Protein AF-A0A1Y3BEN9-F1 (afdb_monomer_lite)

Structure (mmCIF, N/CA/C/O backbone):
data_AF-A0A1Y3BEN9-F1
#
_entry.id   AF-A0A1Y3BEN9-F1
#
loop_
_atom_site.group_PDB
_atom_site.id
_atom_site.type_symbol
_atom_site.label_atom_id
_atom_site.label_alt_id
_atom_site.label_comp_id
_atom_site.label_asym_id
_atom_site.label_entity_id
_atom_site.label_seq_id
_atom_site.pdbx_PDB_ins_code
_atom_site.Cartn_x
_atom_site.Cartn_y
_atom_site.Cartn_z
_atom_site.occupancy
_atom_site.B_iso_or_equiv
_atom_site.auth_seq_id
_atom_site.auth_comp_id
_atom_site.auth_asym_id
_atom_site.auth_atom_id
_atom_site.pdbx_PDB_model_num
ATOM 1 N N . MET A 1 1 ? 6.278 14.368 -30.015 1.00 45.97 1 MET A N 1
ATOM 2 C CA . MET A 1 1 ? 5.395 13.404 -29.328 1.00 45.97 1 MET A CA 1
ATOM 3 C C . MET A 1 1 ? 5.811 13.457 -27.874 1.00 45.97 1 MET A C 1
ATOM 5 O O . MET A 1 1 ? 6.720 12.739 -27.483 1.00 45.97 1 MET A O 1
ATOM 9 N N . ASP A 1 2 ? 5.233 14.397 -27.130 1.00 51.94 2 ASP A N 1
ATOM 10 C CA . ASP A 1 2 ? 5.499 14.578 -25.702 1.00 51.94 2 ASP A CA 1
ATOM 11 C C . ASP A 1 2 ? 4.680 13.541 -24.929 1.00 51.94 2 ASP A C 1
ATOM 13 O O . ASP A 1 2 ? 3.616 13.830 -24.387 1.00 51.94 2 ASP A O 1
ATOM 17 N N . CYS A 1 3 ? 5.132 12.287 -24.951 1.00 62.53 3 CYS A N 1
ATOM 18 C CA . CYS A 1 3 ? 4.647 11.287 -24.008 1.00 62.53 3 CYS A CA 1
ATOM 19 C C . CYS A 1 3 ? 5.315 11.573 -22.663 1.00 62.53 3 CYS A C 1
ATOM 21 O O . CYS A 1 3 ? 6.404 11.068 -22.394 1.00 62.53 3 CYS A O 1
ATOM 23 N N . SER A 1 4 ? 4.680 12.400 -21.828 1.00 60.03 4 SER A N 1
ATOM 24 C CA . SER A 1 4 ? 4.981 12.352 -20.397 1.00 60.03 4 SER A CA 1
ATOM 25 C C . SER A 1 4 ? 4.635 10.945 -19.908 1.00 60.03 4 SER A C 1
ATOM 27 O O . SER A 1 4 ? 3.578 10.436 -20.291 1.00 60.03 4 SER A O 1
ATOM 29 N N . PRO A 1 5 ? 5.497 10.295 -19.114 1.00 71.31 5 PRO A N 1
ATOM 30 C CA . PRO A 1 5 ? 5.134 9.033 -18.490 1.00 71.31 5 PRO A CA 1
ATOM 31 C C . PRO A 1 5 ? 3.866 9.213 -17.644 1.00 71.31 5 PRO A C 1
ATOM 33 O O . PRO A 1 5 ? 3.649 10.281 -17.060 1.00 71.31 5 PRO A O 1
ATOM 36 N N . ASP A 1 6 ? 3.030 8.175 -17.608 1.00 78.31 6 ASP A N 1
ATOM 37 C CA . ASP A 1 6 ? 1.908 8.095 -16.673 1.00 78.31 6 ASP A CA 1
ATOM 38 C C . ASP A 1 6 ? 2.434 8.084 -15.228 1.00 78.31 6 ASP A C 1
ATOM 40 O O . ASP A 1 6 ? 3.542 7.607 -14.971 1.00 78.31 6 ASP A O 1
ATOM 44 N N . SER A 1 7 ? 1.636 8.593 -14.285 1.00 84.88 7 SER A N 1
ATOM 45 C CA . SER A 1 7 ? 1.999 8.604 -12.860 1.00 84.88 7 SER A CA 1
ATOM 46 C C . SER A 1 7 ? 2.253 7.190 -12.334 1.00 84.88 7 SER A C 1
ATOM 48 O O . SER A 1 7 ? 1.542 6.237 -12.670 1.00 84.88 7 SER A O 1
ATOM 50 N N . ALA A 1 8 ? 3.242 7.063 -11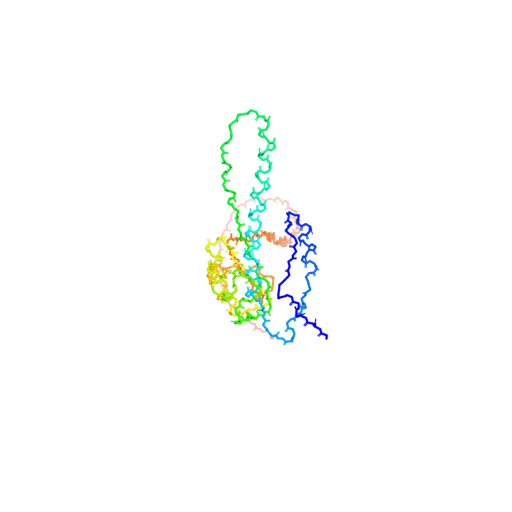.451 1.00 86.38 8 ALA A N 1
ATOM 51 C CA . ALA A 1 8 ? 3.629 5.814 -10.811 1.00 86.38 8 ALA A CA 1
ATOM 52 C C . ALA A 1 8 ? 2.538 5.230 -9.897 1.00 86.38 8 ALA A C 1
ATOM 54 O O . ALA A 1 8 ? 2.595 4.045 -9.552 1.00 86.38 8 ALA A O 1
ATOM 55 N N . SER A 1 9 ? 1.541 6.029 -9.494 1.00 88.56 9 SER A N 1
ATOM 56 C CA . SER A 1 9 ? 0.420 5.567 -8.674 1.00 88.56 9 SER A CA 1
ATOM 57 C C . SER A 1 9 ? -0.918 6.162 -9.118 1.00 88.56 9 SER A C 1
ATOM 59 O O . SER A 1 9 ? -1.012 7.307 -9.542 1.00 88.56 9 SER A O 1
ATOM 61 N N . PHE A 1 10 ? -1.989 5.379 -8.992 1.00 88.94 10 PHE A N 1
ATOM 62 C CA . PHE A 1 10 ? -3.358 5.820 -9.260 1.00 88.94 10 PHE A CA 1
ATOM 63 C C . PHE A 1 10 ? -4.257 5.482 -8.074 1.00 88.94 10 PHE A C 1
ATOM 65 O O . PHE A 1 10 ? -3.983 4.561 -7.302 1.00 88.94 10 PHE A O 1
ATOM 72 N N . CYS A 1 11 ? -5.341 6.236 -7.910 1.00 91.00 11 CYS A N 1
ATOM 73 C CA . CYS A 1 11 ? -6.239 6.108 -6.767 1.00 91.00 11 CYS A CA 1
ATOM 74 C C . CYS A 1 11 ? -7.699 6.078 -7.206 1.00 91.00 11 CYS A C 1
ATOM 76 O O . CYS A 1 11 ? -8.103 6.775 -8.135 1.00 91.00 11 CYS A O 1
ATOM 78 N N . TYR A 1 12 ? -8.505 5.306 -6.481 1.00 92.00 12 TYR A N 1
ATOM 79 C CA . TYR A 1 12 ? -9.960 5.381 -6.552 1.00 92.00 12 TYR A CA 1
ATOM 80 C C . TYR A 1 12 ? -10.493 6.304 -5.453 1.00 92.00 12 TYR A C 1
ATOM 82 O O . TYR A 1 12 ? -9.856 6.485 -4.414 1.00 92.00 12 TYR A O 1
ATOM 90 N N . ALA A 1 13 ? -11.683 6.866 -5.664 1.00 91.38 13 ALA A N 1
ATOM 91 C CA . ALA A 1 13 ? -12.324 7.716 -4.668 1.00 91.38 13 ALA A CA 1
ATOM 92 C C . ALA A 1 13 ? -12.622 6.934 -3.367 1.00 91.38 13 ALA A C 1
ATOM 94 O O . ALA A 1 13 ? -13.065 5.780 -3.450 1.00 91.38 13 ALA A O 1
ATOM 95 N N . PRO A 1 14 ? -12.449 7.548 -2.178 1.00 91.56 14 PRO A N 1
ATOM 96 C CA . PRO A 1 14 ? -12.798 6.921 -0.906 1.00 91.56 14 PRO A CA 1
ATOM 97 C C . PRO A 1 14 ? -14.258 6.453 -0.875 1.00 91.56 14 PRO A C 1
ATOM 99 O O . PRO A 1 14 ? -15.154 7.145 -1.355 1.00 91.56 14 PRO A O 1
ATOM 102 N N . THR A 1 15 ? -14.516 5.286 -0.282 1.00 92.50 15 THR A N 1
ATOM 103 C CA . THR A 1 15 ? -15.871 4.730 -0.168 1.00 92.50 15 THR A CA 1
ATOM 104 C C . THR A 1 15 ? -16.081 4.016 1.163 1.00 92.50 15 THR A C 1
ATOM 106 O O . THR A 1 15 ? -15.180 3.365 1.685 1.00 92.50 15 THR A O 1
ATOM 109 N N . SER A 1 16 ? -17.292 4.127 1.709 1.00 91.06 16 SER A N 1
ATOM 110 C CA . SER A 1 16 ? -17.779 3.326 2.840 1.00 91.06 16 SER A CA 1
ATOM 111 C C . SER A 1 16 ? -18.632 2.132 2.392 1.00 91.06 16 SER A C 1
ATOM 113 O O . SER A 1 16 ? -19.026 1.311 3.219 1.00 91.06 16 SER A O 1
ATOM 115 N N . ASN A 1 17 ? -18.926 2.020 1.091 1.00 95.50 17 ASN A N 1
ATOM 116 C CA . ASN A 1 17 ? -19.744 0.955 0.525 1.00 95.50 17 ASN A CA 1
ATOM 117 C C . ASN A 1 17 ? -18.865 -0.229 0.100 1.00 95.50 17 ASN A C 1
ATOM 119 O O . ASN A 1 17 ? -18.030 -0.111 -0.801 1.00 95.50 17 ASN A O 1
ATOM 123 N N . SER A 1 18 ? -19.095 -1.390 0.715 1.00 96.25 18 SER A N 1
ATOM 124 C CA . SER A 1 18 ? -18.358 -2.623 0.422 1.00 96.25 18 SER A CA 1
ATOM 125 C C . SER A 1 18 ? -18.512 -3.084 -1.028 1.00 96.25 18 SER A C 1
ATOM 127 O O . SER A 1 18 ? -17.540 -3.548 -1.612 1.00 96.25 18 SER A O 1
ATOM 129 N N . ASN A 1 19 ? -19.684 -2.912 -1.645 1.00 96.62 19 ASN A N 1
ATOM 130 C CA . ASN A 1 19 ? -19.905 -3.301 -3.040 1.00 96.62 19 ASN A CA 1
ATOM 131 C C . ASN A 1 19 ? -19.078 -2.438 -3.996 1.00 96.62 19 ASN A C 1
ATOM 133 O O . ASN A 1 19 ? -18.474 -2.961 -4.926 1.00 96.62 19 ASN A O 1
ATOM 137 N N . THR A 1 20 ? -19.005 -1.127 -3.752 1.00 96.94 20 THR A N 1
ATOM 138 C CA . THR A 1 20 ? -18.157 -0.222 -4.543 1.00 96.94 20 THR A CA 1
ATOM 139 C C . THR A 1 20 ? -16.684 -0.592 -4.400 1.00 96.94 20 THR A C 1
ATOM 141 O O . THR A 1 20 ? -15.963 -0.633 -5.390 1.00 96.94 20 THR A O 1
ATOM 144 N N . PHE A 1 21 ? -16.243 -0.918 -3.183 1.00 95.00 21 PHE A N 1
ATOM 145 C CA . PHE A 1 21 ? -14.879 -1.385 -2.949 1.00 95.00 21 PHE A CA 1
ATOM 146 C C . PHE A 1 21 ? -14.571 -2.691 -3.701 1.00 95.00 21 PHE A C 1
ATOM 148 O O . PHE A 1 21 ? -13.531 -2.789 -4.345 1.00 95.00 21 PHE A O 1
ATOM 155 N N . LEU A 1 22 ? -15.486 -3.668 -3.684 1.00 95.94 22 LEU A N 1
ATOM 156 C CA . LEU A 1 22 ? -15.336 -4.907 -4.456 1.00 95.94 22 LEU A CA 1
ATOM 157 C C . LEU A 1 22 ? -15.254 -4.630 -5.963 1.00 95.94 22 LEU A C 1
ATOM 159 O O . LEU A 1 22 ? -14.373 -5.159 -6.629 1.00 95.94 22 LEU A O 1
ATOM 163 N N . GLN A 1 23 ? -16.083 -3.720 -6.483 1.00 95.56 23 GLN A N 1
ATOM 164 C CA . GLN A 1 23 ? -15.998 -3.293 -7.883 1.00 95.56 23 GLN A CA 1
ATOM 165 C C . GLN A 1 23 ? -14.654 -2.636 -8.224 1.00 95.56 23 GLN A C 1
ATOM 167 O O . GLN A 1 23 ? -14.184 -2.781 -9.350 1.00 95.56 23 GLN A O 1
ATOM 172 N N . TYR A 1 24 ? -14.032 -1.901 -7.294 1.00 94.69 24 TYR A N 1
ATOM 173 C CA . TYR A 1 24 ? -12.679 -1.381 -7.502 1.00 94.69 24 TYR A CA 1
ATOM 174 C C . TYR A 1 24 ? -11.657 -2.514 -7.586 1.00 94.69 24 TYR A C 1
ATOM 176 O O . TYR A 1 24 ? -10.834 -2.496 -8.496 1.00 94.69 24 TYR A O 1
ATOM 184 N N . LEU A 1 25 ? -11.739 -3.514 -6.701 1.00 92.50 25 LEU A N 1
ATOM 185 C CA . LEU A 1 25 ? -10.850 -4.680 -6.734 1.00 92.50 25 LEU A CA 1
ATOM 186 C C . LEU A 1 25 ? -10.974 -5.471 -8.041 1.00 92.50 25 LEU A C 1
ATOM 188 O O . LEU A 1 25 ? -9.953 -5.822 -8.627 1.00 92.50 25 LEU A O 1
ATOM 192 N N . ASP A 1 26 ? -12.195 -5.689 -8.533 1.00 93.19 26 ASP A N 1
ATOM 193 C CA . ASP A 1 26 ? -12.448 -6.415 -9.786 1.00 93.19 26 ASP A CA 1
ATOM 194 C C . ASP A 1 26 ? -11.877 -5.696 -11.022 1.00 93.19 26 ASP A C 1
ATOM 196 O O . ASP A 1 26 ? -11.630 -6.318 -12.055 1.00 93.19 26 ASP A O 1
ATOM 200 N N . ARG A 1 27 ? -11.664 -4.377 -10.930 1.00 91.00 27 ARG A N 1
ATOM 201 C CA . ARG A 1 27 ? -11.105 -3.548 -12.009 1.00 91.00 27 ARG A CA 1
ATOM 202 C C . ARG A 1 27 ? -9.584 -3.442 -11.975 1.00 91.00 27 ARG A C 1
ATOM 204 O O . ARG A 1 27 ? -9.020 -2.889 -12.918 1.00 91.00 27 ARG A O 1
ATOM 211 N N . ILE A 1 28 ? -8.920 -3.937 -10.928 1.00 88.44 28 ILE A N 1
ATOM 212 C CA . ILE A 1 28 ? -7.459 -3.891 -10.842 1.00 88.44 28 ILE A CA 1
ATOM 213 C C . ILE A 1 28 ? -6.877 -4.751 -11.960 1.00 88.44 28 ILE A C 1
ATOM 215 O O . ILE A 1 28 ? -7.066 -5.965 -12.013 1.00 88.44 28 ILE A O 1
ATOM 219 N N . GLN A 1 29 ? -6.126 -4.109 -12.845 1.00 82.06 29 GLN A N 1
ATOM 220 C CA . GLN A 1 29 ? -5.369 -4.796 -13.875 1.00 82.06 29 GLN A CA 1
ATOM 221 C C . GLN A 1 29 ? -3.960 -5.064 -13.348 1.00 82.06 29 GLN A C 1
ATOM 223 O O . GLN A 1 29 ? -3.247 -4.144 -12.956 1.00 82.06 29 GLN A O 1
ATOM 228 N N . PHE A 1 30 ? -3.531 -6.325 -13.363 1.00 75.75 30 PHE A N 1
ATOM 229 C CA . PHE A 1 30 ? -2.154 -6.710 -13.033 1.00 75.75 30 PHE A CA 1
ATOM 230 C C . PHE A 1 30 ? -1.236 -6.536 -14.251 1.00 75.75 30 PHE A C 1
ATOM 232 O O . PHE A 1 30 ? -0.538 -7.463 -14.659 1.00 75.75 30 PHE A O 1
ATOM 239 N N . ILE A 1 31 ? -1.296 -5.354 -14.860 1.00 73.56 31 ILE A N 1
ATOM 240 C CA . ILE A 1 31 ? -0.465 -4.949 -15.993 1.00 73.56 31 ILE A CA 1
ATOM 241 C C . ILE A 1 31 ? 0.506 -3.864 -15.525 1.00 73.56 31 ILE A C 1
ATOM 243 O O . ILE A 1 31 ? 0.168 -3.063 -14.657 1.00 73.56 31 ILE A O 1
ATOM 247 N N . GLY A 1 32 ? 1.718 -3.842 -16.078 1.00 69.06 32 GLY A N 1
ATOM 248 C CA . GLY A 1 32 ? 2.726 -2.838 -15.739 1.00 69.06 32 GLY A CA 1
ATOM 249 C C . GLY A 1 32 ? 4.139 -3.406 -15.641 1.00 69.06 32 GLY A C 1
ATOM 250 O O . GLY A 1 32 ? 4.397 -4.547 -16.023 1.00 69.06 32 GLY A O 1
ATOM 251 N N . GLY A 1 33 ? 5.061 -2.576 -15.149 1.00 64.06 33 GLY A N 1
ATOM 252 C CA . GLY A 1 33 ? 6.457 -2.937 -14.890 1.00 64.06 33 GLY A CA 1
ATOM 253 C C . GLY A 1 33 ? 7.396 -2.842 -16.091 1.00 64.06 33 GLY A C 1
ATOM 254 O O . GLY A 1 33 ? 8.584 -3.022 -15.902 1.00 64.06 33 GLY A O 1
ATOM 255 N N . ALA A 1 34 ? 6.911 -2.570 -17.310 1.00 66.38 34 ALA A N 1
ATOM 256 C CA . ALA A 1 34 ? 7.740 -2.408 -18.519 1.00 66.38 34 ALA A CA 1
ATOM 257 C C . ALA A 1 34 ? 8.798 -3.524 -18.747 1.00 66.38 34 ALA A C 1
ATOM 259 O O . ALA A 1 34 ? 9.831 -3.290 -19.368 1.00 66.38 34 ALA A O 1
ATOM 260 N N . GLY A 1 35 ? 8.539 -4.746 -18.257 1.00 67.19 35 GLY A N 1
ATOM 261 C CA . GLY A 1 35 ? 9.477 -5.878 -18.308 1.00 67.19 35 GLY A CA 1
ATOM 262 C C . GLY A 1 35 ? 10.439 -5.993 -17.116 1.00 67.19 35 GLY A C 1
ATOM 263 O O . GLY A 1 35 ? 11.242 -6.923 -17.074 1.00 67.19 35 GLY A O 1
ATOM 264 N N . ASP A 1 36 ? 10.349 -5.097 -16.139 1.00 75.56 36 ASP A N 1
ATOM 265 C CA . ASP A 1 36 ? 11.127 -5.116 -14.907 1.00 75.56 36 ASP A CA 1
ATOM 266 C C . ASP A 1 36 ? 10.506 -6.044 -13.845 1.00 75.56 36 ASP A C 1
ATOM 268 O O . ASP A 1 36 ? 9.309 -6.336 -13.808 1.00 75.56 36 ASP A O 1
ATOM 272 N N . SER A 1 37 ? 11.366 -6.523 -12.956 1.00 83.50 37 SER A N 1
ATOM 273 C CA . SER A 1 37 ? 11.067 -7.412 -11.834 1.00 83.50 37 SER A CA 1
ATOM 274 C C . SER A 1 37 ? 10.767 -6.672 -10.523 1.00 83.50 37 SER A C 1
ATOM 276 O O . SER A 1 37 ? 10.525 -7.321 -9.497 1.00 83.50 37 SER A O 1
ATOM 278 N N . SER A 1 38 ? 10.756 -5.336 -10.560 1.00 88.69 38 SER A N 1
ATOM 279 C CA . SER A 1 38 ? 10.580 -4.466 -9.395 1.00 88.69 38 SER A CA 1
ATOM 280 C C . SER A 1 38 ? 9.332 -3.577 -9.479 1.00 88.69 38 SER A C 1
ATOM 282 O O . SER A 1 38 ? 8.627 -3.541 -10.486 1.00 88.69 38 SER A O 1
ATOM 284 N N . SER A 1 39 ? 8.969 -2.919 -8.377 1.00 89.81 39 SER A N 1
ATOM 285 C CA . SER A 1 39 ? 7.770 -2.069 -8.309 1.00 89.81 39 SER A CA 1
ATOM 286 C C . SER A 1 39 ? 7.975 -0.813 -7.476 1.00 89.81 39 SER A C 1
ATOM 288 O O . SER A 1 39 ? 8.700 -0.836 -6.478 1.00 89.81 39 SER A O 1
ATOM 290 N N . HIS A 1 40 ? 7.297 0.272 -7.868 1.00 91.62 40 HIS A N 1
ATOM 291 C CA . HIS A 1 40 ? 7.367 1.597 -7.237 1.00 91.62 40 HIS A CA 1
ATOM 292 C C . HIS A 1 40 ? 6.588 1.637 -5.914 1.00 91.62 40 HIS A C 1
ATOM 294 O O . HIS A 1 40 ? 5.624 2.376 -5.740 1.00 91.62 40 HIS A O 1
ATOM 300 N N . ILE A 1 41 ? 6.997 0.799 -4.960 1.00 94.69 41 ILE A N 1
ATOM 301 C CA . ILE A 1 41 ? 6.359 0.712 -3.643 1.00 94.69 41 ILE A CA 1
ATOM 302 C C . ILE A 1 41 ? 6.507 2.035 -2.881 1.00 94.69 41 ILE A C 1
ATOM 304 O O . ILE A 1 41 ? 5.569 2.411 -2.191 1.00 94.69 41 ILE A O 1
ATOM 308 N N . ALA A 1 42 ? 7.623 2.759 -3.030 1.00 96.00 42 ALA A N 1
ATOM 309 C CA . ALA A 1 42 ? 7.811 4.067 -2.399 1.00 96.00 42 ALA A CA 1
ATOM 310 C C . ALA A 1 42 ? 6.694 5.055 -2.788 1.00 96.00 42 ALA A C 1
ATOM 312 O O . ALA A 1 42 ? 6.028 5.599 -1.908 1.00 96.00 42 ALA A O 1
ATOM 313 N N . GLU A 1 43 ? 6.419 5.186 -4.090 1.00 95.62 43 GLU A N 1
ATOM 314 C CA . GLU A 1 43 ? 5.337 6.028 -4.624 1.00 95.62 43 GLU A CA 1
ATOM 315 C C . GLU A 1 43 ? 3.961 5.573 -4.116 1.00 95.62 43 GLU A C 1
ATOM 317 O O . GLU A 1 43 ? 3.160 6.362 -3.618 1.00 95.62 43 GLU A O 1
ATOM 322 N N . GLY A 1 44 ? 3.696 4.262 -4.143 1.00 95.19 44 GLY A N 1
ATOM 323 C CA . GLY A 1 44 ? 2.444 3.718 -3.612 1.00 95.19 44 GLY A CA 1
ATOM 324 C C . GLY A 1 44 ? 2.246 3.998 -2.115 1.00 95.19 44 GLY A C 1
ATOM 325 O O . GLY A 1 44 ? 1.140 4.335 -1.688 1.00 95.19 44 GLY A O 1
ATOM 326 N N . LEU A 1 45 ? 3.307 3.884 -1.309 1.00 96.88 45 LEU A N 1
ATOM 327 C CA . LEU A 1 45 ? 3.260 4.148 0.130 1.00 96.88 45 LEU A CA 1
ATOM 328 C C . LEU A 1 45 ? 3.049 5.634 0.425 1.00 96.88 45 LEU A C 1
ATOM 330 O O . LEU A 1 45 ? 2.201 5.952 1.256 1.00 96.88 45 LEU A O 1
ATOM 334 N N . CYS A 1 46 ? 3.762 6.544 -0.246 1.00 96.75 46 CYS A N 1
ATOM 335 C CA . CYS A 1 46 ? 3.584 7.973 0.006 1.00 96.75 46 CYS A CA 1
ATOM 336 C C . CYS A 1 46 ? 2.180 8.447 -0.382 1.00 96.75 46 CYS A C 1
ATOM 338 O O . CYS A 1 46 ? 1.552 9.185 0.378 1.00 96.75 46 CYS A O 1
ATOM 340 N N . THR A 1 47 ? 1.643 7.950 -1.499 1.00 96.50 47 THR A N 1
ATOM 341 C CA . THR A 1 47 ? 0.267 8.233 -1.916 1.00 96.50 47 THR A CA 1
ATOM 342 C C . THR A 1 47 ? -0.734 7.713 -0.884 1.00 96.50 47 THR A C 1
ATOM 344 O O . THR A 1 47 ? -1.641 8.440 -0.477 1.00 96.50 47 THR A O 1
ATOM 347 N N . ALA A 1 48 ? -0.543 6.492 -0.377 1.00 96.69 48 ALA A N 1
ATOM 348 C CA . ALA A 1 48 ? -1.403 5.937 0.665 1.00 96.69 48 ALA A CA 1
ATOM 349 C C . ALA A 1 48 ? -1.350 6.735 1.980 1.00 96.69 48 ALA A C 1
ATOM 351 O O . ALA A 1 48 ? -2.387 6.934 2.613 1.00 96.69 48 ALA A O 1
ATOM 352 N N . ILE A 1 49 ? -0.168 7.206 2.394 1.00 96.62 49 ILE A N 1
ATOM 353 C CA . ILE A 1 49 ? -0.008 8.039 3.595 1.00 96.62 49 ILE A CA 1
ATOM 354 C C . ILE A 1 49 ? -0.803 9.340 3.450 1.00 96.62 49 ILE A C 1
ATOM 356 O O . ILE A 1 49 ? -1.585 9.663 4.346 1.00 96.62 49 ILE A O 1
ATOM 360 N N . SER A 1 50 ? -0.672 10.034 2.316 1.00 95.31 50 SER A N 1
ATOM 361 C CA . SER A 1 50 ? -1.444 11.250 2.030 1.00 95.31 50 SER A CA 1
ATOM 362 C C . SER A 1 50 ? -2.953 10.990 2.064 1.00 95.31 50 SER A C 1
ATOM 364 O O . SER A 1 50 ? -3.702 11.751 2.674 1.00 95.31 50 SER A O 1
ATOM 366 N N . LEU A 1 51 ? -3.408 9.860 1.509 1.00 94.75 51 LEU A N 1
ATOM 367 C CA . LEU A 1 51 ? -4.827 9.492 1.529 1.00 94.75 51 LEU A CA 1
ATOM 368 C C . LEU A 1 51 ? -5.383 9.292 2.943 1.00 94.75 51 LEU A C 1
ATOM 370 O O . LEU A 1 51 ? -6.564 9.562 3.174 1.00 94.75 51 LEU A O 1
ATOM 374 N N . PHE A 1 52 ? -4.580 8.829 3.906 1.00 94.38 52 PHE A N 1
ATOM 375 C CA . PHE A 1 52 ? -5.035 8.749 5.296 1.00 94.38 52 PHE A CA 1
ATOM 376 C C . PHE A 1 52 ? -5.282 10.132 5.899 1.00 94.38 52 PHE A C 1
ATOM 378 O O . PHE A 1 52 ? -6.249 10.289 6.650 1.00 94.38 52 PHE A O 1
ATOM 385 N N . ASP A 1 53 ? -4.445 11.114 5.567 1.00 92.50 53 ASP A N 1
ATOM 386 C CA . ASP A 1 53 ? -4.628 12.495 6.009 1.00 92.50 53 ASP A CA 1
ATOM 387 C C . ASP A 1 53 ? -5.883 13.102 5.357 1.00 92.50 53 ASP A C 1
ATOM 389 O O . ASP A 1 53 ? -6.721 13.681 6.051 1.00 92.50 53 ASP A O 1
ATOM 393 N N . ASP A 1 54 ? -6.098 12.864 4.060 1.00 92.00 54 ASP A N 1
ATOM 394 C CA . ASP A 1 54 ? -7.306 13.301 3.348 1.00 92.00 54 ASP A CA 1
ATOM 395 C C . ASP A 1 54 ? -8.583 12.673 3.919 1.00 92.00 54 ASP A C 1
ATOM 397 O O . ASP A 1 54 ? -9.581 13.363 4.145 1.00 92.00 54 ASP A O 1
ATOM 401 N N . CYS A 1 55 ? -8.557 11.371 4.215 1.00 90.56 55 CYS A N 1
ATOM 402 C CA . CYS A 1 55 ? -9.686 10.671 4.826 1.00 90.56 55 CYS A CA 1
ATOM 403 C C . CYS A 1 55 ? -9.992 11.191 6.237 1.00 90.56 55 CYS A C 1
ATOM 405 O O . CYS A 1 55 ? -11.164 11.285 6.614 1.00 90.56 55 CYS A O 1
ATOM 407 N N . GLN A 1 56 ? -8.963 11.530 7.021 1.00 89.88 56 GLN A N 1
ATOM 408 C CA . GLN A 1 56 ? -9.143 12.143 8.337 1.00 89.88 56 GLN A CA 1
ATOM 409 C C . GLN A 1 56 ? -9.773 13.535 8.200 1.00 89.88 56 GLN A C 1
ATOM 411 O O . GLN A 1 56 ? -10.784 13.812 8.842 1.00 89.88 56 GLN A O 1
ATOM 416 N N . ASN A 1 57 ? -9.247 14.367 7.298 1.00 89.50 57 ASN A N 1
ATOM 417 C CA . ASN A 1 57 ? -9.772 15.704 7.030 1.00 89.50 57 ASN A CA 1
ATOM 418 C C . ASN A 1 57 ? -11.236 15.669 6.569 1.00 89.50 57 ASN A C 1
ATOM 420 O O . ASN A 1 57 ? -12.047 16.488 7.006 1.00 89.50 57 ASN A O 1
ATOM 424 N N . LEU A 1 58 ? -11.594 14.719 5.699 1.00 87.50 58 LEU A N 1
ATOM 425 C CA . LEU A 1 58 ? -12.968 14.537 5.234 1.00 87.50 58 LEU A CA 1
ATOM 426 C C . LEU A 1 58 ? -13.901 14.145 6.386 1.00 87.50 58 LEU A C 1
ATOM 428 O O . LEU A 1 58 ? -14.982 14.715 6.525 1.00 87.50 58 LEU A O 1
ATOM 432 N N . ARG A 1 59 ? -13.467 13.217 7.249 1.00 85.19 59 ARG A N 1
ATOM 433 C CA . ARG A 1 59 ? -14.226 12.813 8.439 1.00 85.19 59 ARG A CA 1
ATOM 434 C C . ARG A 1 59 ? -14.463 13.991 9.384 1.00 85.19 59 ARG A C 1
ATOM 436 O O . ARG A 1 59 ? -15.595 14.184 9.830 1.00 85.19 59 ARG A O 1
ATOM 443 N N . ASP A 1 60 ? -13.432 14.790 9.643 1.00 86.00 60 ASP A N 1
ATOM 444 C CA . ASP A 1 60 ? -13.514 15.945 10.538 1.00 86.00 60 ASP A CA 1
ATOM 445 C C . ASP A 1 60 ? -14.458 17.025 9.983 1.00 86.00 60 ASP A C 1
ATOM 447 O O . ASP A 1 60 ? -15.233 17.620 10.736 1.00 86.00 60 ASP A O 1
ATOM 451 N N . LYS A 1 61 ? -14.441 17.261 8.662 1.00 85.94 61 LYS A N 1
ATOM 452 C CA . LYS A 1 61 ? -15.373 18.181 7.983 1.00 85.94 61 LYS A CA 1
ATOM 453 C C . LYS A 1 61 ? -16.823 17.716 8.114 1.00 85.94 61 LYS A C 1
ATOM 455 O O . LYS A 1 61 ? -17.646 18.474 8.624 1.00 85.94 61 LYS A O 1
ATOM 460 N N . CYS A 1 62 ? -17.119 16.464 7.756 1.00 82.88 62 CYS A N 1
ATOM 461 C CA . CYS A 1 62 ? -18.475 15.917 7.863 1.00 82.88 62 CYS A CA 1
ATOM 462 C C . CYS A 1 62 ? -19.006 15.955 9.306 1.00 82.88 62 CYS A C 1
ATOM 464 O O . CYS A 1 62 ? -20.196 16.174 9.531 1.00 82.88 62 CYS A O 1
ATOM 466 N N . GLN A 1 63 ? -18.137 15.760 10.302 1.00 80.25 63 GLN A N 1
ATOM 467 C CA . GLN A 1 63 ? -18.529 15.851 11.707 1.00 80.25 63 GLN A CA 1
ATOM 468 C C . GLN A 1 63 ? -18.873 17.288 12.120 1.00 80.25 63 GLN A C 1
ATOM 470 O O . GLN A 1 63 ? -19.874 17.497 12.806 1.00 80.25 63 GLN A O 1
ATOM 475 N N . LYS A 1 64 ? -18.079 18.276 11.688 1.00 81.06 64 LYS A N 1
ATOM 476 C CA . LYS A 1 64 ? -18.340 19.700 11.953 1.00 81.06 64 LYS A CA 1
ATOM 477 C C . LYS A 1 64 ? -19.643 20.172 11.306 1.00 81.06 64 LYS A C 1
ATOM 479 O O . LYS A 1 64 ? -20.440 20.817 11.980 1.00 81.06 64 LYS A O 1
ATOM 484 N N . GLU A 1 65 ? -19.891 19.804 10.049 1.00 82.81 65 GLU A N 1
ATOM 485 C CA . GLU A 1 65 ? -21.129 20.148 9.327 1.00 82.81 65 GLU A CA 1
ATOM 486 C C . GLU A 1 65 ? -22.372 19.569 10.014 1.00 82.81 65 GLU A C 1
ATOM 488 O O . GLU A 1 65 ? -23.369 20.268 10.205 1.00 82.81 65 GLU A O 1
ATOM 493 N N . ARG A 1 66 ? -22.300 18.310 10.469 1.00 74.56 66 ARG A N 1
ATOM 494 C CA . ARG A 1 66 ? -23.409 17.666 11.185 1.00 74.56 66 ARG A CA 1
ATOM 495 C C . ARG A 1 66 ? -23.742 18.377 12.500 1.00 74.56 66 ARG A C 1
ATOM 497 O O . ARG A 1 66 ? -24.910 18.521 12.842 1.00 74.56 66 ARG A O 1
ATOM 504 N N . LEU A 1 67 ? -22.725 18.847 13.220 1.00 71.31 67 LEU A N 1
ATOM 505 C CA . LEU A 1 67 ? -22.907 19.588 14.469 1.00 71.31 67 LEU A CA 1
ATOM 506 C C . LEU A 1 67 ? -23.436 21.002 14.239 1.00 71.31 67 LEU A C 1
ATOM 508 O O . LEU A 1 67 ? -24.239 21.480 15.036 1.00 71.31 67 LEU A O 1
ATOM 512 N N . GLN A 1 68 ? -23.026 21.664 13.156 1.00 68.62 68 GLN A N 1
ATOM 513 C CA . GLN A 1 68 ? -23.539 22.986 12.810 1.00 68.62 68 GLN A CA 1
ATOM 514 C C . GLN A 1 68 ? -25.054 22.948 12.554 1.00 68.62 68 GLN A C 1
ATOM 516 O O . GLN A 1 68 ? -25.761 23.847 12.999 1.00 68.62 68 GLN A O 1
ATOM 521 N N . TYR A 1 69 ? -25.563 21.888 11.914 1.00 61.09 69 TYR A N 1
ATOM 522 C CA . TYR A 1 69 ? -27.003 21.710 11.690 1.00 61.09 69 TYR A CA 1
ATOM 523 C C . TYR A 1 69 ? -27.785 21.459 12.992 1.00 61.09 69 TYR A C 1
ATOM 525 O O . TYR A 1 69 ? -28.856 22.031 13.194 1.00 61.09 69 TYR A O 1
ATOM 533 N N . ASP A 1 70 ? -27.222 20.667 13.909 1.00 60.69 70 ASP A N 1
ATOM 534 C CA . ASP A 1 70 ? -27.822 20.377 15.219 1.00 60.69 70 ASP A CA 1
ATOM 535 C C . ASP A 1 70 ? -27.840 21.594 16.170 1.00 60.69 70 ASP A C 1
ATOM 537 O O . ASP A 1 70 ? -28.586 21.594 17.146 1.00 60.69 70 ASP A O 1
ATOM 541 N N . SER A 1 71 ? -27.028 22.627 15.912 1.00 60.06 71 SER A N 1
ATOM 542 C CA . SER A 1 71 ? -26.819 23.769 16.825 1.00 60.06 71 SER A CA 1
ATOM 543 C C . SER A 1 71 ? -27.831 24.915 16.664 1.00 60.06 71 SER A C 1
ATOM 545 O O . SER A 1 71 ? -27.750 25.897 17.396 1.00 60.06 71 SER A O 1
ATOM 547 N N . ASN A 1 72 ? -28.806 24.800 15.752 1.00 58.16 72 ASN A N 1
ATOM 548 C CA . ASN A 1 72 ? -29.952 25.723 15.682 1.00 58.16 72 ASN A CA 1
ATOM 549 C C . ASN A 1 72 ? -31.036 25.425 16.746 1.00 58.16 72 ASN A C 1
ATOM 551 O O . ASN A 1 72 ? -32.060 26.106 16.783 1.00 58.16 72 ASN A O 1
ATOM 555 N N . GLY A 1 73 ? -30.826 24.421 17.606 1.00 53.16 73 GLY A N 1
ATOM 556 C CA . GLY A 1 73 ? -31.637 24.122 18.785 1.00 53.16 73 GLY A CA 1
ATOM 557 C C . GLY A 1 73 ? -30.789 24.187 20.059 1.00 53.16 73 GLY A C 1
ATOM 558 O O . GLY A 1 73 ? -29.719 23.593 20.120 1.00 53.16 73 GLY A O 1
ATOM 559 N N . ASP A 1 74 ? -31.286 24.946 21.031 1.00 53.84 74 ASP A N 1
ATOM 560 C CA . ASP A 1 74 ? -30.801 25.222 22.390 1.00 53.84 74 ASP A CA 1
ATOM 561 C C . ASP A 1 74 ? -29.772 24.251 23.031 1.00 53.84 74 ASP A C 1
ATOM 563 O O . ASP A 1 74 ? -29.972 23.038 23.095 1.00 53.84 74 ASP A O 1
ATOM 567 N N . GLY A 1 75 ? -28.720 24.838 23.622 1.00 51.41 75 GLY A N 1
ATOM 568 C CA . GLY A 1 75 ? -28.030 24.281 24.792 1.00 51.41 75 GLY A CA 1
ATOM 569 C C . GLY A 1 75 ? -26.780 23.419 24.565 1.00 51.41 75 GLY A C 1
ATOM 570 O O . GLY A 1 75 ? -26.855 22.200 24.464 1.00 51.41 75 GLY A O 1
ATOM 571 N N . GLY A 1 76 ? -25.607 24.065 24.620 1.00 56.16 76 GLY A N 1
ATOM 572 C CA . GLY A 1 76 ? -24.329 23.534 25.129 1.00 56.16 76 GLY A CA 1
ATOM 573 C C . GLY A 1 76 ? -23.885 22.135 24.684 1.00 56.16 76 GLY A C 1
ATOM 574 O O . GLY A 1 76 ? -24.189 21.141 25.340 1.00 56.16 76 GLY A O 1
ATOM 575 N N . ARG A 1 77 ? -23.026 22.044 23.661 1.00 56.62 77 ARG A N 1
ATOM 576 C CA . ARG A 1 77 ? -22.305 20.798 23.348 1.00 56.62 77 ARG A CA 1
ATOM 577 C C . ARG A 1 77 ? -20.796 21.000 23.413 1.00 56.62 77 ARG A C 1
ATOM 579 O O . ARG A 1 77 ? -20.243 21.893 22.780 1.00 56.62 77 ARG A O 1
ATOM 586 N N . GLN A 1 78 ? -20.150 20.149 24.209 1.00 57.47 78 GLN A N 1
ATOM 587 C CA . GLN A 1 78 ? -18.699 19.984 24.264 1.00 57.47 78 GLN A CA 1
ATOM 588 C C . GLN A 1 78 ? -18.149 19.768 22.850 1.00 57.47 78 GLN A C 1
ATOM 590 O O . GLN A 1 78 ? -18.763 19.057 22.050 1.00 57.47 78 GLN A O 1
ATOM 595 N N . SER A 1 79 ? -16.989 20.364 22.556 1.00 57.16 79 SER A N 1
ATOM 596 C CA . SER A 1 79 ? -16.228 20.106 21.334 1.00 57.16 79 SER A CA 1
ATOM 597 C C . SER A 1 79 ? -16.161 18.593 21.094 1.00 57.16 79 SER A C 1
ATOM 599 O O . SER A 1 79 ? -15.790 17.867 22.022 1.00 57.16 79 SER A O 1
ATOM 601 N N . PRO A 1 80 ? -16.533 18.083 19.907 1.00 59.09 80 PRO A N 1
ATOM 602 C CA . PRO A 1 80 ? -16.475 16.652 19.651 1.00 59.09 80 PRO A CA 1
ATOM 603 C C . PRO A 1 80 ? -15.048 16.153 19.885 1.00 59.09 80 PRO A C 1
ATOM 605 O O . PRO A 1 80 ? -14.091 16.713 19.348 1.00 59.09 80 PRO A O 1
ATOM 608 N N . ALA A 1 81 ? -14.907 15.105 20.696 1.00 59.97 81 ALA A N 1
ATOM 609 C CA . ALA A 1 81 ? -13.627 14.434 20.856 1.00 59.97 81 ALA A CA 1
ATOM 610 C C . ALA A 1 81 ? -13.136 13.936 19.479 1.00 59.97 81 ALA A C 1
ATOM 612 O O . ALA A 1 81 ? -13.958 13.476 18.675 1.00 59.97 81 ALA A O 1
ATOM 613 N N . PRO A 1 82 ? -11.825 14.015 19.190 1.00 63.91 82 PRO A N 1
ATOM 614 C CA . PRO A 1 82 ? -11.277 13.546 17.923 1.00 63.91 82 PRO A CA 1
ATOM 615 C C . PRO A 1 82 ? -11.621 12.067 17.714 1.00 63.91 82 PRO A C 1
ATOM 617 O O . PRO A 1 82 ? -11.388 11.228 18.588 1.00 63.91 82 PRO A O 1
ATOM 620 N N . VAL A 1 83 ? -12.189 11.737 16.550 1.00 69.44 83 VAL A N 1
ATOM 621 C CA . VAL A 1 83 ? -12.571 10.359 16.217 1.00 69.44 83 VAL A CA 1
ATOM 622 C C . VAL A 1 83 ? -11.311 9.561 15.900 1.00 69.44 83 VAL A C 1
ATOM 624 O O . VAL A 1 83 ? -10.833 9.540 14.764 1.00 69.44 83 VAL A O 1
ATOM 627 N N . ASN A 1 84 ? -10.772 8.883 16.914 1.00 76.50 84 ASN A N 1
ATOM 628 C CA . ASN A 1 84 ? -9.616 8.013 16.748 1.00 76.50 84 ASN A CA 1
ATOM 629 C C . ASN A 1 84 ? -10.007 6.782 15.919 1.00 76.50 84 ASN A C 1
ATOM 631 O O . ASN A 1 84 ? -10.720 5.888 16.377 1.00 76.50 84 ASN A O 1
ATOM 635 N N . SER A 1 85 ? -9.565 6.775 14.667 1.00 86.44 85 SER A N 1
ATOM 636 C CA . SER A 1 85 ? -9.907 5.747 13.695 1.00 86.44 85 SER A CA 1
ATOM 637 C C . SER A 1 85 ? -8.694 4.885 13.415 1.00 86.44 85 SER A C 1
ATOM 639 O O . SER A 1 85 ? -7.618 5.400 13.118 1.00 86.44 85 SER A O 1
ATOM 641 N N . LYS A 1 86 ? -8.873 3.564 13.469 1.00 92.31 86 LYS A N 1
ATOM 642 C CA . LYS A 1 86 ? -7.799 2.632 13.125 1.00 92.31 86 LYS A CA 1
ATOM 643 C C . LYS A 1 86 ? -7.471 2.746 11.638 1.00 92.31 86 LYS A C 1
ATOM 645 O O . LYS A 1 86 ? -8.379 2.755 10.805 1.00 92.31 86 LYS A O 1
ATOM 650 N N . LYS A 1 87 ? -6.181 2.807 11.316 1.00 95.44 87 LYS A N 1
ATOM 651 C CA . LYS A 1 87 ? -5.669 2.934 9.950 1.00 95.44 87 LYS A CA 1
ATOM 652 C C . LYS A 1 87 ? -4.953 1.645 9.571 1.00 95.44 87 LYS A C 1
ATOM 654 O O . LYS A 1 87 ? -4.035 1.219 10.268 1.00 95.44 87 LYS A O 1
ATOM 659 N N . TYR A 1 88 ? -5.379 1.030 8.477 1.00 97.12 88 TYR A N 1
ATOM 660 C CA . TYR A 1 88 ? -4.816 -0.221 7.982 1.00 97.12 88 TYR A CA 1
ATOM 661 C C . TYR A 1 88 ? -4.407 -0.040 6.528 1.00 97.12 88 TYR A C 1
ATOM 663 O O . TYR A 1 88 ? -5.250 0.289 5.696 1.00 97.12 88 TYR A O 1
ATOM 671 N N . LEU A 1 89 ? -3.128 -0.266 6.230 1.00 97.62 89 LEU A N 1
ATOM 672 C CA . LEU A 1 89 ? -2.607 -0.296 4.869 1.00 97.62 89 LEU A CA 1
ATOM 673 C C . LEU A 1 89 ? -2.289 -1.740 4.494 1.00 97.62 89 LEU A C 1
ATOM 675 O O . LEU A 1 89 ? -1.542 -2.413 5.201 1.00 97.62 89 LEU A O 1
ATOM 679 N N . ILE A 1 90 ? -2.849 -2.221 3.386 1.00 97.12 90 ILE A N 1
ATOM 680 C CA . ILE A 1 90 ? -2.602 -3.574 2.884 1.00 97.12 90 ILE A CA 1
ATOM 681 C C . ILE A 1 90 ? -1.847 -3.457 1.565 1.00 97.12 90 ILE A C 1
ATOM 683 O O . ILE A 1 90 ? -2.411 -3.032 0.560 1.00 97.12 90 ILE A O 1
ATOM 687 N N . LEU A 1 91 ? -0.576 -3.849 1.572 1.00 96.62 91 LEU A N 1
ATOM 688 C CA . LEU A 1 91 ? 0.250 -3.927 0.375 1.00 96.62 91 LEU A CA 1
ATOM 689 C C . LEU A 1 91 ? 0.081 -5.301 -0.277 1.00 96.62 91 LEU A C 1
ATOM 691 O O . LEU A 1 91 ? 0.400 -6.317 0.339 1.00 96.62 91 LEU A O 1
ATOM 695 N N . ILE A 1 92 ? -0.368 -5.325 -1.532 1.00 94.44 92 ILE A N 1
ATOM 696 C CA . ILE A 1 92 ? -0.425 -6.532 -2.362 1.00 94.44 92 ILE A CA 1
ATOM 697 C C . ILE A 1 92 ? 0.597 -6.379 -3.488 1.00 94.44 92 ILE A C 1
ATOM 699 O O . ILE A 1 92 ? 0.450 -5.500 -4.332 1.00 94.44 92 ILE A O 1
ATOM 703 N N . CYS A 1 93 ? 1.632 -7.218 -3.522 1.00 91.25 93 CYS A N 1
ATOM 704 C CA . CYS A 1 93 ? 2.674 -7.133 -4.551 1.00 91.25 93 CYS A CA 1
ATOM 705 C C . CYS A 1 93 ? 3.268 -8.502 -4.912 1.00 91.25 93 CYS A C 1
ATOM 707 O O . CYS A 1 93 ? 3.257 -9.442 -4.118 1.00 91.25 93 CYS A O 1
ATOM 709 N N . ASN A 1 94 ? 3.800 -8.637 -6.129 1.00 91.25 94 ASN A N 1
ATOM 710 C CA . ASN A 1 94 ? 4.399 -9.880 -6.644 1.00 91.25 94 ASN A CA 1
ATOM 711 C C . ASN A 1 94 ? 5.8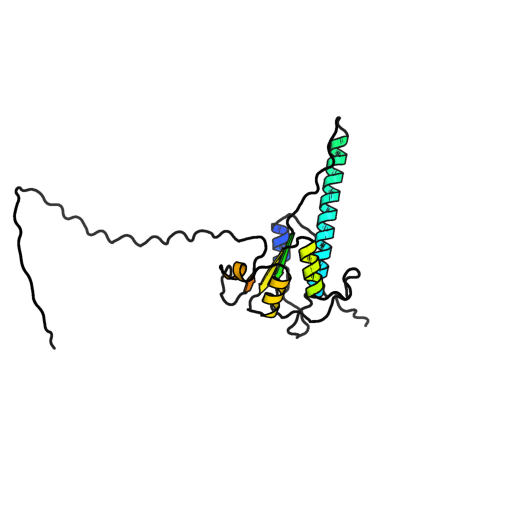81 -9.707 -7.041 1.00 91.25 94 ASN A C 1
ATOM 713 O O . ASN A 1 94 ? 6.434 -10.496 -7.806 1.00 91.25 94 ASN A O 1
ATOM 717 N N . SER A 1 95 ? 6.530 -8.670 -6.536 1.00 90.06 95 SER A N 1
ATOM 718 C CA . SER A 1 95 ? 7.826 -8.173 -7.005 1.00 90.06 95 SER A CA 1
ATOM 719 C C . SER A 1 95 ? 8.573 -7.518 -5.851 1.00 90.06 95 SER A C 1
ATOM 721 O O . SER A 1 95 ? 7.990 -7.179 -4.815 1.00 90.06 95 SER A O 1
ATOM 723 N N . THR A 1 96 ? 9.885 -7.375 -6.004 1.00 90.94 96 THR A N 1
ATOM 724 C CA . THR A 1 96 ? 10.692 -6.600 -5.062 1.00 90.94 96 THR A CA 1
ATOM 725 C C . THR A 1 96 ? 10.404 -5.105 -5.215 1.00 90.94 96 THR A C 1
ATOM 727 O O . THR A 1 96 ? 10.087 -4.655 -6.313 1.00 90.94 96 THR A O 1
ATOM 730 N N . PRO A 1 97 ? 10.499 -4.300 -4.147 1.00 91.38 97 PRO A N 1
ATOM 731 C CA . PRO A 1 97 ? 10.505 -2.853 -4.301 1.00 91.38 97 PRO A CA 1
ATOM 732 C C . PRO A 1 97 ? 11.739 -2.380 -5.077 1.00 91.38 97 PRO A C 1
ATOM 734 O O . PRO A 1 97 ? 12.836 -2.915 -4.897 1.00 91.38 97 PRO A O 1
ATOM 737 N N . TYR A 1 98 ? 11.539 -1.337 -5.876 1.00 90.50 98 TYR A N 1
ATOM 738 C CA . TYR A 1 98 ? 12.590 -0.432 -6.334 1.00 90.50 98 TYR A CA 1
ATOM 739 C C . TYR A 1 98 ? 13.358 0.165 -5.140 1.00 90.50 98 TYR A C 1
ATOM 741 O O . TYR A 1 98 ? 12.811 0.294 -4.040 1.00 90.50 98 TYR A O 1
ATOM 749 N N . ARG A 1 99 ? 14.644 0.478 -5.334 1.00 89.50 99 ARG A N 1
ATOM 750 C CA . ARG A 1 99 ? 15.489 1.134 -4.310 1.00 89.50 99 ARG A CA 1
ATOM 751 C C . ARG A 1 99 ? 15.438 2.656 -4.398 1.00 89.50 99 ARG A C 1
ATOM 753 O O . ARG A 1 99 ? 16.049 3.345 -3.588 1.00 89.50 99 ARG A O 1
ATOM 760 N N . GLU A 1 100 ? 14.732 3.148 -5.395 1.00 91.69 100 GLU A N 1
ATOM 761 C CA . GLU A 1 100 ? 14.525 4.538 -5.701 1.00 91.69 100 GLU A CA 1
ATOM 762 C C . GLU A 1 100 ? 13.624 5.200 -4.638 1.00 91.69 100 GLU A C 1
ATOM 764 O O . GLU A 1 100 ? 12.660 4.580 -4.169 1.00 91.69 100 GLU A O 1
ATOM 769 N N . PRO A 1 101 ? 13.936 6.444 -4.232 1.00 96.19 101 PRO A N 1
ATOM 770 C CA . PRO A 1 101 ? 13.067 7.230 -3.369 1.00 96.19 101 PRO A CA 1
ATOM 771 C C . PRO A 1 101 ? 11.806 7.686 -4.116 1.00 96.19 101 PRO A C 1
ATOM 773 O O . PRO A 1 101 ? 11.637 7.454 -5.311 1.00 96.19 101 PRO A O 1
ATOM 776 N N . VAL A 1 102 ? 10.926 8.368 -3.392 1.00 96.94 102 VAL A N 1
ATOM 777 C CA . VAL A 1 102 ? 9.768 9.067 -3.957 1.00 96.94 102 VAL A CA 1
ATOM 778 C C . VAL A 1 102 ? 10.211 10.274 -4.787 1.00 96.94 102 VAL A C 1
ATOM 780 O O . VAL A 1 102 ? 11.054 11.058 -4.346 1.00 96.94 102 VAL A O 1
ATOM 783 N N . TYR A 1 103 ? 9.581 10.468 -5.940 1.00 94.62 103 TYR A N 1
ATOM 784 C CA . TYR A 1 103 ? 9.777 11.604 -6.837 1.00 94.62 103 TYR A CA 1
ATOM 785 C C . TYR A 1 103 ? 8.487 12.383 -7.091 1.00 94.62 103 TYR A C 1
ATOM 787 O O . TYR A 1 103 ? 8.542 13.605 -7.224 1.00 94.62 103 TYR A O 1
ATOM 795 N N . GLU A 1 104 ? 7.335 11.708 -7.164 1.00 92.75 104 GLU A N 1
ATOM 796 C CA . GLU A 1 104 ? 6.091 12.355 -7.608 1.00 92.75 104 GLU A CA 1
ATOM 797 C C . GLU A 1 104 ? 5.387 13.140 -6.495 1.00 92.75 104 GLU A C 1
ATOM 799 O O . GLU A 1 104 ? 4.708 14.133 -6.762 1.00 92.75 104 GLU A O 1
ATOM 804 N N . SER A 1 105 ? 5.556 12.736 -5.232 1.00 92.81 105 SER A N 1
ATOM 805 C CA . SER A 1 105 ? 4.943 13.445 -4.107 1.00 92.81 105 SER A CA 1
ATOM 806 C C . SER A 1 105 ? 5.741 14.692 -3.719 1.00 92.81 105 SER A C 1
ATOM 808 O O . SER A 1 105 ? 6.891 14.564 -3.303 1.00 92.81 105 SER A O 1
ATOM 810 N N . PRO A 1 106 ? 5.142 15.896 -3.709 1.00 92.44 106 PRO A N 1
ATOM 811 C CA . PRO A 1 106 ? 5.841 17.105 -3.273 1.00 92.44 106 PRO A CA 1
ATOM 812 C C . PRO A 1 106 ? 6.161 17.103 -1.769 1.00 92.44 106 PRO A C 1
ATOM 814 O O . PRO A 1 106 ? 7.092 17.779 -1.343 1.00 92.44 106 PRO A O 1
ATOM 817 N N . VAL A 1 107 ? 5.397 16.359 -0.960 1.00 95.25 107 VAL A N 1
ATOM 818 C CA . VAL A 1 107 ? 5.566 16.300 0.505 1.00 95.25 107 VAL A CA 1
ATOM 819 C C . VAL A 1 107 ? 6.654 15.306 0.900 1.00 95.25 107 VAL A C 1
ATOM 821 O O . VAL A 1 107 ? 7.401 15.549 1.843 1.00 95.25 107 VAL A O 1
ATOM 824 N N . TYR A 1 108 ? 6.735 14.191 0.176 1.00 96.69 108 TYR A N 1
ATOM 825 C CA . TYR A 1 108 ? 7.617 13.074 0.503 1.00 96.69 108 TYR A CA 1
ATOM 826 C C . TYR A 1 108 ? 8.755 12.895 -0.507 1.00 96.69 108 TYR A C 1
ATOM 828 O O . TYR A 1 108 ? 9.428 11.872 -0.479 1.00 96.69 108 TYR A O 1
ATOM 836 N N . CYS A 1 109 ? 8.985 13.862 -1.399 1.00 97.00 109 CYS A N 1
ATOM 837 C CA . CYS A 1 109 ? 10.067 13.802 -2.380 1.00 97.00 109 CYS A CA 1
ATOM 838 C C . CYS A 1 109 ? 11.415 13.531 -1.693 1.00 97.00 109 CYS A C 1
ATOM 840 O O . CYS A 1 109 ? 11.770 14.181 -0.709 1.00 97.00 109 CYS A O 1
ATOM 842 N N . GLY A 1 110 ? 12.153 12.548 -2.207 1.00 97.25 110 GLY A N 1
ATOM 843 C CA . GLY A 1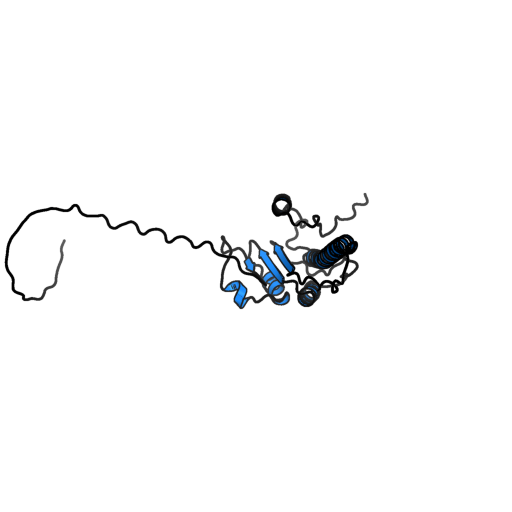 110 ? 13.426 12.090 -1.655 1.00 97.25 110 GLY A CA 1
ATOM 844 C C . GLY A 1 110 ? 13.310 11.060 -0.529 1.00 97.25 110 GLY A C 1
ATOM 845 O O . GLY A 1 110 ? 14.328 10.473 -0.173 1.00 97.25 110 GLY A O 1
ATOM 846 N N . TYR A 1 111 ? 12.108 10.786 -0.008 1.00 98.12 111 TYR A N 1
ATOM 847 C CA . TYR A 1 111 ? 11.936 9.804 1.061 1.00 98.12 111 TYR A CA 1
ATOM 848 C C . TYR A 1 111 ? 12.092 8.390 0.508 1.00 98.12 111 TYR A C 1
ATOM 850 O O . TYR A 1 111 ? 11.518 8.010 -0.516 1.00 98.12 111 TYR A O 1
ATOM 858 N N . THR A 1 112 ? 12.853 7.589 1.234 1.00 97.44 112 THR A N 1
ATOM 859 C CA . THR A 1 112 ? 13.008 6.155 1.027 1.00 97.44 112 THR A CA 1
ATOM 860 C C . THR A 1 112 ? 11.839 5.384 1.637 1.00 97.44 112 THR A C 1
ATOM 862 O O . THR A 1 112 ? 11.096 5.879 2.484 1.00 97.44 112 THR A O 1
ATOM 865 N N . ILE A 1 113 ? 11.696 4.115 1.250 1.00 97.00 113 ILE A N 1
ATOM 866 C CA . ILE A 1 113 ? 10.682 3.217 1.821 1.00 97.00 113 ILE A CA 1
ATOM 867 C C . ILE A 1 113 ? 10.806 3.119 3.349 1.00 97.00 113 ILE A C 1
ATOM 869 O O . ILE A 1 113 ? 9.787 3.123 4.037 1.00 97.00 113 ILE A O 1
ATOM 873 N N . ASP A 1 114 ? 12.033 3.065 3.874 1.00 96.44 114 ASP A N 1
ATOM 874 C CA . ASP A 1 114 ? 12.277 2.964 5.315 1.00 96.44 114 ASP A CA 1
ATOM 875 C C . ASP A 1 114 ? 11.815 4.243 6.050 1.00 96.44 114 ASP A C 1
ATOM 877 O O . ASP A 1 114 ? 11.152 4.168 7.089 1.00 96.44 114 ASP A O 1
ATOM 881 N N . GLU A 1 115 ? 12.066 5.427 5.483 1.00 97.75 115 GLU A N 1
ATOM 882 C CA . GLU A 1 115 ? 11.570 6.699 6.033 1.00 97.75 115 GLU A CA 1
ATOM 883 C C . GLU A 1 115 ? 10.040 6.780 5.987 1.00 97.75 115 GLU A C 1
ATOM 885 O O . GLU A 1 115 ? 9.412 7.159 6.977 1.00 97.75 115 GLU A O 1
ATOM 890 N N . LEU A 1 116 ? 9.416 6.343 4.888 1.00 98.06 116 LEU A N 1
ATOM 891 C CA . LEU A 1 116 ? 7.955 6.269 4.789 1.00 98.06 116 LEU A CA 1
ATOM 892 C C . LEU A 1 116 ? 7.363 5.306 5.824 1.00 98.06 116 LEU A C 1
ATOM 894 O O . LEU A 1 116 ? 6.334 5.620 6.423 1.00 98.06 116 LEU A O 1
ATOM 898 N N . THR A 1 117 ? 8.002 4.161 6.092 1.00 97.44 117 THR A N 1
ATOM 899 C CA . THR A 1 117 ? 7.532 3.251 7.149 1.00 97.44 117 THR A CA 1
ATOM 900 C C . THR A 1 117 ? 7.598 3.872 8.540 1.00 97.44 117 THR A C 1
ATOM 902 O O . THR A 1 117 ? 6.678 3.658 9.330 1.00 97.44 117 THR A O 1
ATOM 905 N N . ASN A 1 118 ? 8.606 4.701 8.831 1.00 97.69 118 ASN A N 1
ATOM 906 C CA . ASN A 1 118 ? 8.661 5.442 10.093 1.00 97.69 118 ASN A CA 1
ATOM 907 C C . ASN A 1 118 ? 7.495 6.435 10.199 1.00 97.69 118 ASN A C 1
ATOM 909 O O . ASN A 1 118 ? 6.775 6.430 11.198 1.00 97.69 118 ASN A O 1
ATOM 913 N N . VAL A 1 119 ? 7.227 7.195 9.130 1.00 97.88 119 VAL A N 1
ATOM 914 C CA . VAL A 1 119 ? 6.070 8.107 9.059 1.00 97.88 119 VAL A CA 1
ATOM 915 C C . VAL A 1 119 ? 4.752 7.350 9.269 1.00 97.88 119 VAL A C 1
ATOM 917 O O . VAL A 1 119 ? 3.852 7.829 9.962 1.00 97.88 119 VAL A O 1
ATOM 920 N N . MET A 1 120 ? 4.620 6.146 8.705 1.00 97.31 120 MET A N 1
ATOM 921 C CA . MET A 1 120 ? 3.440 5.305 8.913 1.00 97.31 120 MET A CA 1
ATOM 922 C C . MET A 1 120 ? 3.259 4.904 10.377 1.00 97.31 120 MET A C 1
ATOM 924 O O . MET A 1 120 ? 2.141 4.988 10.891 1.00 97.31 120 MET A O 1
ATOM 928 N N . ILE A 1 121 ? 4.338 4.494 11.050 1.00 97.12 121 ILE A N 1
ATOM 929 C CA . ILE A 1 121 ? 4.312 4.134 12.473 1.00 97.12 121 ILE A CA 1
ATOM 930 C C . ILE A 1 121 ? 3.892 5.339 13.317 1.00 97.12 121 ILE A C 1
ATOM 932 O O . ILE A 1 121 ? 2.972 5.217 14.128 1.00 97.12 121 ILE A O 1
ATOM 936 N N . GLU A 1 122 ? 4.504 6.504 13.093 1.00 96.25 122 GLU A N 1
ATOM 937 C CA . GLU A 1 122 ? 4.183 7.749 13.804 1.00 96.25 122 GLU A CA 1
ATOM 938 C C . GLU A 1 122 ? 2.712 8.149 13.630 1.00 96.25 122 GLU A C 1
ATOM 940 O O . GLU A 1 122 ? 2.052 8.573 14.580 1.00 96.25 122 GLU A O 1
ATOM 945 N N . LYS A 1 123 ? 2.155 7.946 12.430 1.00 95.25 123 LYS A N 1
ATOM 946 C CA . LYS A 1 123 ? 0.742 8.218 12.119 1.00 95.25 123 LYS A CA 1
ATOM 947 C C . LYS A 1 123 ? -0.230 7.127 12.589 1.00 95.25 123 LYS A C 1
ATOM 949 O O . LYS A 1 123 ? -1.443 7.274 12.367 1.00 95.25 123 LYS A O 1
ATOM 954 N N . GLY A 1 124 ? 0.264 6.055 13.212 1.00 95.69 124 GLY A N 1
ATOM 955 C CA . GLY A 1 124 ? -0.536 4.925 13.687 1.00 95.69 124 GLY A CA 1
ATOM 956 C C . GLY A 1 124 ? -1.153 4.092 12.559 1.00 95.69 124 GLY A C 1
ATOM 957 O O . GLY A 1 124 ? -2.281 3.615 12.693 1.00 95.69 124 GLY A O 1
ATOM 958 N N . ILE A 1 125 ? -0.458 3.962 11.425 1.00 97.38 125 ILE A N 1
ATOM 959 C CA . ILE A 1 125 ? -0.890 3.173 10.266 1.00 97.38 125 ILE A CA 1
ATOM 960 C C . ILE A 1 125 ? -0.311 1.760 10.372 1.00 97.38 125 ILE A C 1
ATOM 962 O O . ILE A 1 125 ? 0.900 1.560 10.337 1.00 97.38 125 ILE A O 1
ATOM 966 N N . HIS A 1 126 ? -1.182 0.755 10.453 1.00 97.50 126 HIS A N 1
ATOM 967 C CA . HIS A 1 126 ? -0.773 -0.647 10.500 1.00 97.50 126 HIS A CA 1
ATOM 968 C C . HIS A 1 126 ? -0.553 -1.208 9.090 1.00 97.50 126 HIS A C 1
ATOM 970 O O . HIS A 1 126 ? -1.517 -1.427 8.352 1.00 97.50 126 HIS A O 1
ATOM 976 N N . LEU A 1 127 ? 0.704 -1.485 8.730 1.00 98.06 127 LEU A N 1
ATOM 977 C CA . LEU A 1 127 ? 1.071 -2.102 7.451 1.00 98.06 127 LEU A CA 1
ATOM 978 C C . LEU A 1 127 ? 0.921 -3.628 7.484 1.00 98.06 127 LEU A C 1
ATOM 980 O O . LEU A 1 127 ? 1.547 -4.301 8.299 1.00 98.06 127 LEU A O 1
ATOM 984 N N . SER A 1 128 ? 0.145 -4.181 6.557 1.00 98.06 128 SER A N 1
ATOM 985 C CA . SER A 1 128 ? 0.046 -5.617 6.273 1.00 98.06 128 SER A CA 1
ATOM 986 C C . SER A 1 128 ? 0.540 -5.911 4.856 1.00 98.06 128 SER A C 1
ATOM 988 O O . SER A 1 128 ? 0.356 -5.087 3.962 1.00 98.06 128 SER A O 1
ATOM 990 N N . VAL A 1 129 ? 1.158 -7.076 4.632 1.00 97.50 129 VAL A N 1
ATOM 991 C CA . VAL A 1 129 ? 1.808 -7.410 3.350 1.00 97.50 129 VAL A CA 1
ATOM 992 C C . VAL A 1 129 ? 1.371 -8.769 2.819 1.00 97.50 129 VAL A C 1
ATOM 994 O O . VAL A 1 129 ? 1.372 -9.774 3.532 1.00 97.50 129 VAL A O 1
ATOM 997 N N . PHE A 1 130 ? 0.950 -8.771 1.558 1.00 96.50 130 PHE A N 1
ATOM 998 C CA . PHE A 1 130 ? 0.344 -9.887 0.853 1.00 96.50 130 PHE A CA 1
ATOM 999 C C . PHE A 1 130 ? 1.116 -10.090 -0.452 1.00 96.50 130 PHE A C 1
ATOM 1001 O O . PHE A 1 130 ? 1.311 -9.157 -1.229 1.00 96.50 130 PHE A O 1
ATOM 1008 N N . SER A 1 131 ? 1.560 -11.314 -0.715 1.00 95.44 131 SER A N 1
ATOM 1009 C CA . SER A 1 131 ? 2.255 -11.641 -1.959 1.00 95.44 131 SER A CA 1
ATOM 1010 C C . SER A 1 131 ? 1.978 -13.082 -2.366 1.00 95.44 131 SER A C 1
ATOM 1012 O O . SER A 1 131 ? 1.952 -13.955 -1.500 1.00 95.44 131 SER A O 1
ATOM 1014 N N . PRO A 1 132 ? 1.808 -13.402 -3.660 1.00 94.25 132 PRO A N 1
ATOM 1015 C CA . PRO A 1 132 ? 1.668 -14.790 -4.098 1.00 94.25 132 PRO A CA 1
ATOM 1016 C C . PRO A 1 132 ? 2.978 -15.591 -3.964 1.00 94.25 132 PRO A C 1
ATOM 1018 O O . PRO A 1 132 ? 2.987 -16.804 -4.167 1.00 94.25 132 PRO A O 1
ATOM 1021 N N . ARG A 1 133 ? 4.098 -14.944 -3.612 1.00 93.88 133 ARG A N 1
ATOM 1022 C CA . ARG A 1 133 ? 5.404 -15.581 -3.404 1.00 93.88 133 ARG A CA 1
ATOM 1023 C C . ARG A 1 133 ? 6.053 -15.095 -2.108 1.00 93.88 133 ARG A C 1
ATOM 1025 O O . ARG A 1 133 ? 5.677 -14.074 -1.542 1.00 93.88 133 ARG A O 1
ATOM 1032 N N . LYS A 1 134 ? 7.058 -15.828 -1.624 1.00 94.50 134 LYS A N 1
ATOM 1033 C CA . LYS A 1 134 ? 7.857 -15.423 -0.459 1.00 94.50 134 LYS A CA 1
ATOM 1034 C C . LYS A 1 134 ? 9.013 -14.533 -0.918 1.00 94.50 134 LYS A C 1
ATOM 1036 O O . LYS A 1 134 ? 9.970 -15.027 -1.504 1.00 94.50 134 LYS A O 1
ATOM 1041 N N . ILE A 1 135 ? 8.926 -13.233 -0.651 1.00 94.56 135 ILE A N 1
ATOM 1042 C CA . ILE A 1 135 ? 9.941 -12.246 -1.045 1.00 94.56 135 ILE A CA 1
ATOM 1043 C C . ILE A 1 135 ? 10.582 -11.683 0.222 1.00 94.56 135 ILE A C 1
ATOM 1045 O O . ILE A 1 135 ? 9.907 -11.020 1.002 1.00 94.56 135 ILE A O 1
ATOM 1049 N N . GLN A 1 136 ? 11.878 -11.930 0.435 1.00 94.38 136 GLN A N 1
ATOM 1050 C CA . GLN A 1 136 ? 12.576 -11.587 1.688 1.00 94.38 136 GLN A CA 1
ATOM 1051 C C . GLN A 1 136 ? 12.503 -10.095 2.035 1.00 94.38 136 GLN A C 1
ATOM 1053 O O . GLN A 1 136 ? 12.289 -9.728 3.186 1.00 94.38 136 GLN A O 1
ATOM 1058 N N . LEU A 1 137 ? 12.599 -9.225 1.029 1.00 94.56 137 LEU A N 1
ATOM 1059 C CA . LEU A 1 137 ? 12.535 -7.780 1.239 1.00 94.56 137 LEU A CA 1
ATOM 1060 C C . LEU A 1 137 ? 11.167 -7.320 1.775 1.00 94.56 137 LEU A C 1
ATOM 1062 O O . LEU A 1 137 ? 11.102 -6.353 2.524 1.00 94.56 137 LEU A O 1
ATOM 1066 N N . LEU A 1 138 ? 10.091 -8.058 1.485 1.00 96.19 138 LEU A N 1
ATOM 1067 C CA . LEU A 1 138 ? 8.759 -7.781 2.026 1.00 96.19 138 LEU A CA 1
ATOM 1068 C C . LEU A 1 138 ? 8.615 -8.173 3.500 1.00 96.19 138 LEU A C 1
ATOM 1070 O O . LEU A 1 138 ? 7.859 -7.532 4.224 1.00 96.19 138 LEU A O 1
ATOM 1074 N N . TYR A 1 139 ? 9.349 -9.192 3.960 1.00 96.75 139 TYR A N 1
ATOM 1075 C CA . TYR A 1 139 ? 9.425 -9.506 5.390 1.00 96.75 139 TYR A CA 1
ATOM 1076 C C . TYR A 1 139 ? 10.084 -8.358 6.151 1.00 96.75 139 TYR A C 1
ATOM 1078 O O . TYR A 1 139 ? 9.549 -7.919 7.164 1.00 96.75 139 TYR A O 1
ATOM 1086 N N . LYS A 1 140 ? 11.206 -7.848 5.624 1.00 96.06 140 LYS A N 1
ATOM 1087 C CA . LYS A 1 140 ? 11.902 -6.693 6.201 1.00 96.06 140 LYS A CA 1
ATOM 1088 C C . LYS A 1 140 ? 11.015 -5.447 6.186 1.00 96.06 140 LYS A C 1
ATOM 1090 O O . LYS A 1 140 ? 10.902 -4.791 7.208 1.00 96.06 140 LYS A O 1
ATOM 1095 N N . LEU A 1 141 ? 10.342 -5.167 5.069 1.00 96.69 141 LEU A N 1
ATOM 1096 C CA . LEU A 1 141 ? 9.402 -4.048 4.958 1.00 96.69 141 LEU A CA 1
ATOM 1097 C C . LEU A 1 141 ? 8.289 -4.117 6.014 1.00 96.69 141 LEU A C 1
ATOM 1099 O O . LEU A 1 141 ? 7.970 -3.118 6.648 1.00 96.69 141 LEU A O 1
ATOM 1103 N N . PHE A 1 142 ? 7.699 -5.297 6.207 1.00 97.69 142 PHE A N 1
ATOM 1104 C CA . PHE A 1 142 ? 6.655 -5.502 7.208 1.00 97.69 142 PHE A CA 1
ATOM 1105 C C . PHE A 1 142 ? 7.165 -5.278 8.639 1.00 97.69 142 PHE A C 1
ATOM 1107 O O . PHE A 1 142 ? 6.475 -4.638 9.429 1.00 97.69 142 PHE A O 1
ATOM 1114 N N . ASP A 1 143 ? 8.353 -5.791 8.965 1.00 96.94 143 ASP A N 1
ATOM 1115 C CA . ASP A 1 143 ? 8.975 -5.626 10.286 1.00 96.94 143 ASP A CA 1
ATOM 1116 C C . ASP A 1 143 ? 9.340 -4.151 10.543 1.00 96.94 143 ASP A C 1
ATOM 1118 O O . ASP A 1 143 ? 8.968 -3.588 11.572 1.00 96.94 143 ASP A O 1
ATOM 1122 N N . ASN A 1 144 ? 9.939 -3.487 9.545 1.00 95.81 144 ASN A N 1
ATOM 1123 C CA . ASN A 1 144 ? 10.238 -2.052 9.558 1.00 95.81 144 ASN A CA 1
ATOM 1124 C C . ASN A 1 144 ? 8.973 -1.193 9.700 1.00 95.81 144 ASN A C 1
ATOM 1126 O O . ASN A 1 144 ? 9.008 -0.172 10.370 1.00 95.81 144 ASN A O 1
ATOM 1130 N N . GLY A 1 145 ? 7.841 -1.620 9.131 1.00 95.75 145 GLY A N 1
ATOM 1131 C CA . GLY A 1 145 ? 6.527 -0.981 9.282 1.00 95.75 145 GLY A CA 1
ATOM 1132 C C . GLY A 1 145 ? 5.819 -1.267 10.613 1.00 95.75 145 GLY A C 1
ATOM 1133 O O . GLY A 1 145 ? 4.595 -1.137 10.700 1.00 95.75 145 GLY A O 1
ATOM 1134 N N . GLY A 1 146 ? 6.548 -1.720 11.638 1.00 95.56 146 GLY A N 1
ATOM 1135 C CA . GLY A 1 146 ? 6.024 -1.993 12.980 1.00 95.56 146 GLY A CA 1
ATOM 1136 C C . GLY A 1 146 ? 5.247 -3.307 13.093 1.00 95.56 146 GLY A C 1
ATOM 1137 O O . GLY A 1 146 ? 4.594 -3.566 14.110 1.00 95.56 146 GLY A O 1
ATOM 1138 N N . GLY A 1 147 ? 5.276 -4.139 12.051 1.00 95.50 147 GLY A N 1
ATOM 1139 C CA . GL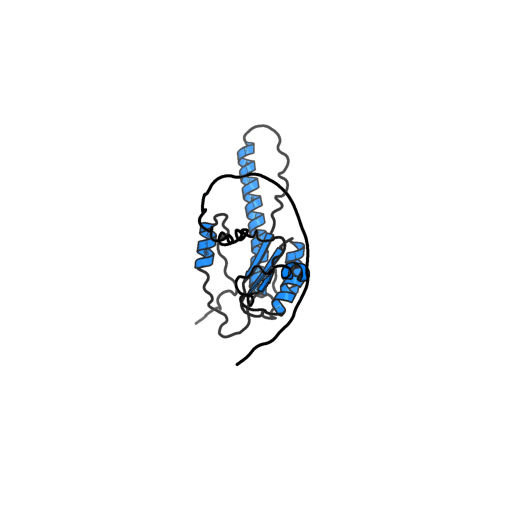Y A 1 147 ? 4.785 -5.506 12.103 1.00 95.50 147 GLY A CA 1
ATOM 1140 C C . GLY A 1 147 ? 5.686 -6.379 12.976 1.00 95.50 147 GLY A C 1
ATOM 1141 O O . GLY A 1 147 ? 6.858 -6.096 13.172 1.00 95.50 147 GLY A O 1
ATOM 1142 N N . LYS A 1 148 ? 5.141 -7.468 13.526 1.00 95.38 148 LYS A N 1
ATOM 1143 C CA . LYS A 1 148 ? 5.923 -8.453 14.293 1.00 95.38 148 LYS A CA 1
ATOM 1144 C C . LYS A 1 148 ? 5.940 -9.777 13.554 1.00 95.38 148 LYS A C 1
ATOM 1146 O O . LYS A 1 148 ? 4.952 -10.517 13.609 1.00 95.38 148 LYS A O 1
ATOM 1151 N N . LEU A 1 149 ? 7.054 -10.100 12.895 1.00 95.00 149 LEU A N 1
ATOM 1152 C CA . LEU A 1 149 ? 7.184 -11.333 12.107 1.00 95.00 149 LEU A CA 1
ATOM 1153 C C . LEU A 1 149 ? 6.891 -12.598 12.920 1.00 95.00 149 LEU A C 1
ATOM 1155 O O . LEU A 1 149 ? 6.177 -13.487 12.456 1.00 95.00 149 LEU A O 1
ATOM 1159 N N . SER A 1 150 ? 7.365 -12.653 14.164 1.00 92.56 150 SER A N 1
ATOM 1160 C CA . SER A 1 150 ? 7.142 -13.790 15.065 1.00 92.56 150 SER A CA 1
ATOM 1161 C C . SER A 1 150 ? 5.665 -14.045 15.366 1.00 92.56 150 SER A C 1
ATOM 1163 O O . SER A 1 150 ? 5.273 -15.190 15.559 1.00 92.56 150 SER A O 1
ATOM 1165 N N . THR A 1 151 ? 4.827 -13.007 15.395 1.00 91.44 151 THR A N 1
ATOM 1166 C CA . THR A 1 151 ? 3.377 -13.149 15.585 1.00 91.44 151 THR A CA 1
ATOM 1167 C C . THR A 1 151 ? 2.682 -13.452 14.265 1.00 91.44 151 THR A C 1
ATOM 1169 O O . THR A 1 151 ? 1.844 -14.351 14.216 1.00 91.44 151 THR A O 1
ATOM 1172 N N . ALA A 1 152 ? 3.049 -12.745 13.195 1.00 92.00 152 ALA A N 1
ATOM 1173 C CA . ALA A 1 152 ? 2.434 -12.899 11.881 1.00 92.00 152 ALA A CA 1
ATOM 1174 C C . ALA A 1 152 ? 2.630 -14.308 11.295 1.00 92.00 152 ALA A C 1
ATOM 1176 O O . ALA A 1 152 ? 1.743 -14.818 10.622 1.00 92.00 152 ALA A O 1
ATOM 1177 N N . LEU A 1 153 ? 3.760 -14.961 11.586 1.00 91.25 153 LEU A N 1
ATOM 1178 C CA . LEU A 1 153 ? 4.085 -16.287 11.052 1.00 91.25 153 LEU A CA 1
ATOM 1179 C C . LEU A 1 153 ? 3.546 -17.461 11.877 1.00 91.25 153 LEU A C 1
ATOM 1181 O O . LEU A 1 153 ? 3.574 -18.590 11.393 1.00 91.25 153 LEU A O 1
ATOM 1185 N N . LYS A 1 154 ? 3.019 -17.227 13.088 1.00 89.19 154 LYS A N 1
ATOM 1186 C CA . LYS A 1 154 ? 2.414 -18.296 13.911 1.00 89.19 154 LYS A CA 1
ATOM 1187 C C . LYS A 1 154 ? 1.192 -18.925 13.252 1.00 89.19 154 LYS A C 1
ATOM 1189 O O . LYS A 1 154 ? 0.908 -20.094 13.491 1.00 89.19 154 LYS A O 1
ATOM 1194 N N . LYS A 1 155 ? 0.462 -18.149 12.450 1.00 86.94 155 LYS A N 1
ATOM 1195 C CA . LYS A 1 155 ? -0.767 -18.579 11.789 1.00 86.94 155 LYS A CA 1
ATOM 1196 C C . LYS A 1 155 ? -0.688 -18.251 10.308 1.00 86.94 155 LYS A C 1
ATOM 1198 O O . LYS A 1 155 ? -0.501 -17.100 9.933 1.00 86.94 155 LYS A O 1
ATOM 1203 N N . A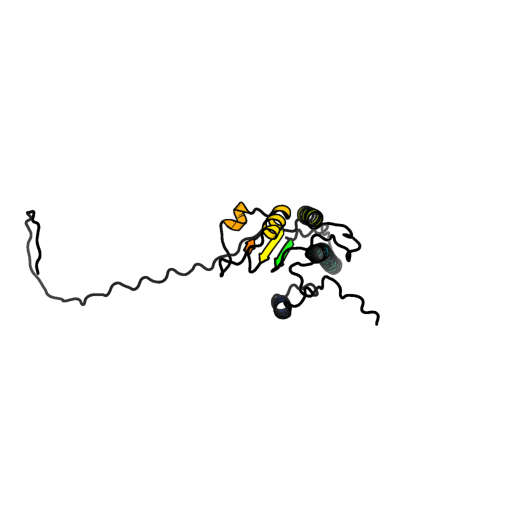SN A 1 156 ? -0.829 -19.272 9.466 1.00 86.88 156 ASN A N 1
ATOM 1204 C CA . ASN A 1 156 ? -0.844 -19.089 8.023 1.00 86.88 156 ASN A CA 1
ATOM 1205 C C . ASN A 1 156 ? -2.288 -18.923 7.533 1.00 86.88 156 ASN A C 1
ATOM 1207 O O . ASN A 1 156 ? -3.048 -19.886 7.519 1.00 86.88 156 ASN A O 1
ATOM 1211 N N . TYR A 1 157 ? -2.646 -17.705 7.125 1.00 90.06 157 TYR A N 1
ATOM 1212 C CA . TYR A 1 157 ? -3.974 -17.376 6.594 1.00 90.06 157 TYR A CA 1
ATOM 1213 C C . TYR A 1 157 ? -4.125 -17.652 5.091 1.00 90.06 157 TYR A C 1
ATOM 1215 O O . TYR A 1 157 ? -5.202 -17.456 4.529 1.00 90.06 157 TYR A O 1
ATOM 1223 N N . ALA A 1 158 ? -3.058 -18.070 4.409 1.00 91.19 158 ALA A N 1
ATOM 1224 C CA . ALA A 1 158 ? -3.105 -18.322 2.981 1.00 91.19 158 ALA A CA 1
ATOM 1225 C C . ALA A 1 158 ? -3.662 -19.713 2.661 1.00 91.19 158 ALA A C 1
ATOM 1227 O O . ALA A 1 158 ? -3.264 -20.715 3.255 1.00 91.19 158 ALA A O 1
ATOM 1228 N N . LYS A 1 159 ? -4.513 -19.784 1.630 1.00 90.19 159 LYS A N 1
ATOM 1229 C CA . LYS A 1 159 ? -4.949 -21.060 1.041 1.00 90.19 159 LYS A CA 1
ATOM 1230 C C . LYS A 1 159 ? -3.782 -21.814 0.389 1.00 90.19 159 LYS A C 1
ATOM 1232 O O . LYS A 1 159 ? -3.696 -23.031 0.504 1.00 90.19 159 LYS A O 1
ATOM 1237 N N . ASP A 1 160 ? -2.882 -21.091 -0.281 1.00 93.19 160 ASP A N 1
ATOM 1238 C CA . ASP A 1 160 ? -1.646 -21.634 -0.854 1.00 93.19 160 ASP A CA 1
ATOM 1239 C C . ASP A 1 160 ? -0.458 -21.300 0.062 1.00 93.19 160 ASP A C 1
ATOM 1241 O O . ASP A 1 160 ? -0.212 -20.138 0.387 1.00 93.19 160 ASP A O 1
ATOM 1245 N N . ARG A 1 161 ? 0.322 -22.315 0.456 1.00 90.94 161 ARG A N 1
ATOM 1246 C CA . ARG A 1 161 ? 1.486 -22.158 1.348 1.00 90.94 161 ARG A CA 1
ATOM 1247 C C . ARG A 1 161 ? 2.592 -21.276 0.761 1.00 90.94 161 ARG A C 1
ATOM 1249 O O . ARG A 1 161 ? 3.390 -20.721 1.521 1.00 90.94 161 ARG A O 1
ATOM 1256 N N . ARG A 1 162 ? 2.651 -21.136 -0.565 1.00 93.94 162 ARG A N 1
ATOM 1257 C CA . ARG A 1 162 ? 3.621 -20.284 -1.268 1.00 93.94 162 ARG A CA 1
ATOM 1258 C C . ARG A 1 162 ? 3.314 -18.800 -1.095 1.00 93.94 162 ARG A C 1
ATOM 1260 O O . ARG A 1 162 ? 4.237 -17.989 -1.147 1.00 93.94 162 ARG A O 1
ATOM 1267 N N . HIS A 1 163 ? 2.058 -18.452 -0.821 1.00 95.62 163 HIS A N 1
ATOM 1268 C CA . HIS A 1 163 ? 1.649 -17.067 -0.633 1.00 95.62 163 HIS A CA 1
ATOM 1269 C C . HIS A 1 163 ? 2.113 -16.548 0.730 1.00 95.62 163 HIS A C 1
ATOM 1271 O O . HIS A 1 163 ? 2.031 -17.230 1.754 1.00 95.62 163 HIS A O 1
ATOM 1277 N N . LEU A 1 164 ? 2.627 -15.329 0.753 1.00 95.94 164 LEU A N 1
ATOM 1278 C CA . LEU A 1 164 ? 2.939 -14.552 1.940 1.00 95.94 164 LEU A CA 1
ATOM 1279 C C . LEU A 1 164 ? 1.701 -13.767 2.377 1.00 95.94 164 LEU A C 1
ATOM 1281 O O . LEU A 1 164 ? 1.144 -13.016 1.583 1.00 95.94 164 LEU A O 1
ATOM 1285 N N . VAL A 1 165 ? 1.294 -13.930 3.635 1.00 96.38 165 VAL A N 1
ATOM 1286 C CA . VAL A 1 165 ? 0.245 -13.127 4.273 1.00 96.38 165 VAL A CA 1
ATOM 1287 C C . VAL A 1 165 ? 0.750 -12.729 5.653 1.00 96.38 165 VAL A C 1
ATOM 1289 O O . VAL A 1 165 ? 0.893 -13.582 6.527 1.00 96.38 165 VAL A O 1
ATOM 1292 N N . LEU A 1 166 ? 1.060 -11.447 5.825 1.00 96.94 166 LEU A N 1
ATOM 1293 C CA . LEU A 1 166 ? 1.538 -10.857 7.073 1.00 96.94 166 LEU A CA 1
ATOM 1294 C C . LEU A 1 166 ? 0.526 -9.803 7.526 1.00 96.94 166 LEU A C 1
ATOM 1296 O O . LEU A 1 166 ? 0.361 -8.784 6.859 1.00 96.94 166 LEU A O 1
ATOM 1300 N N . LEU A 1 167 ? -0.166 -10.059 8.638 1.00 96.75 167 LEU A N 1
ATOM 1301 C CA . LEU A 1 167 ? -1.178 -9.154 9.193 1.00 96.75 167 LEU A CA 1
ATOM 1302 C C . LEU A 1 167 ? -0.599 -8.328 10.344 1.00 96.75 167 LEU A C 1
ATOM 1304 O O . LEU A 1 167 ? 0.090 -8.871 11.210 1.00 96.75 167 LEU A O 1
ATOM 1308 N N . ASN A 1 168 ? -0.933 -7.039 10.389 1.00 96.38 168 ASN A N 1
ATOM 1309 C CA . ASN A 1 168 ? -0.578 -6.132 11.480 1.00 96.38 168 ASN A CA 1
ATOM 1310 C C . ASN A 1 168 ? -1.827 -5.433 12.033 1.00 96.38 168 ASN A C 1
ATOM 1312 O O . ASN A 1 168 ? -2.636 -4.898 11.281 1.00 96.38 168 ASN A O 1
ATOM 1316 N N . GLY A 1 169 ? -1.979 -5.430 13.358 1.00 93.44 169 GLY A N 1
ATOM 1317 C CA . GLY A 1 169 ? -3.065 -4.733 14.054 1.00 93.44 169 GLY A CA 1
ATOM 1318 C C . GLY A 1 169 ? -4.450 -5.398 13.979 1.00 93.44 169 GLY A C 1
ATOM 1319 O O . GLY A 1 169 ? -5.411 -4.831 14.505 1.00 93.44 169 GLY A O 1
ATOM 1320 N N . PHE A 1 170 ? -4.579 -6.572 13.348 1.00 92.75 170 PHE A N 1
ATOM 1321 C CA . PHE A 1 170 ? -5.808 -7.376 13.319 1.00 92.75 170 PHE A CA 1
ATOM 1322 C C . PHE A 1 170 ? -5.530 -8.862 13.023 1.00 92.75 170 PHE A C 1
ATOM 1324 O O . PHE A 1 170 ? -4.417 -9.244 12.661 1.00 92.75 170 PHE A O 1
ATOM 1331 N N . GLN A 1 171 ? -6.551 -9.705 13.198 1.00 89.94 171 GLN A N 1
ATOM 1332 C CA . GLN A 1 171 ? -6.542 -11.137 12.882 1.00 89.94 171 GLN A CA 1
ATOM 1333 C C . GLN A 1 171 ? -7.857 -11.514 12.194 1.00 89.94 171 GLN A C 1
ATOM 1335 O O . GLN A 1 171 ? -8.884 -10.876 12.433 1.00 89.94 171 GLN A O 1
ATOM 1340 N N . LEU A 1 172 ? -7.829 -12.539 11.341 1.00 87.81 172 LEU A N 1
ATOM 1341 C CA . LEU A 1 172 ? -9.028 -13.038 10.666 1.00 87.81 172 LEU A CA 1
ATOM 1342 C C . LEU A 1 172 ? -9.714 -14.100 11.531 1.00 87.81 172 LEU A C 1
ATOM 1344 O O . LEU A 1 172 ? -9.049 -14.979 12.083 1.00 87.81 172 LEU A O 1
ATOM 1348 N N . GLN A 1 173 ? -11.042 -14.019 11.633 1.00 77.00 173 GLN A N 1
ATOM 1349 C CA . GLN A 1 173 ? -11.855 -15.054 12.270 1.00 77.00 173 GLN A CA 1
ATOM 1350 C C . GLN A 1 173 ? -11.883 -16.294 11.368 1.00 77.00 173 GLN A C 1
ATOM 1352 O O . GLN A 1 173 ? -12.165 -16.191 10.173 1.00 77.00 173 GLN A O 1
ATOM 1357 N N . GLU A 1 174 ? -11.573 -17.462 11.923 1.00 66.69 174 GLU A N 1
ATOM 1358 C CA . GLU A 1 174 ? -11.785 -18.729 11.224 1.00 66.69 174 GLU A CA 1
ATOM 1359 C C . GLU A 1 174 ? -13.276 -19.069 11.256 1.00 66.69 174 GLU A C 1
ATOM 1361 O O . GLU A 1 174 ? -13.938 -18.888 12.276 1.00 66.69 174 GLU A O 1
ATOM 1366 N N . LYS A 1 175 ? -13.816 -19.585 10.146 1.00 51.97 175 LYS A N 1
ATOM 1367 C CA . LYS A 1 175 ? -14.982 -20.461 10.260 1.00 51.97 175 LYS A CA 1
ATOM 1368 C C . LYS A 1 175 ? -14.449 -21.757 10.848 1.00 51.97 175 LYS A C 1
ATOM 1370 O O . LYS A 1 175 ? -13.566 -22.353 10.228 1.00 51.97 175 LYS A O 1
ATOM 1375 N N . ASP A 1 176 ? -14.956 -22.175 12.004 1.00 42.69 176 ASP A N 1
ATOM 1376 C CA . ASP A 1 176 ? -14.712 -23.527 12.491 1.00 42.69 176 ASP A CA 1
ATOM 1377 C C . ASP A 1 176 ? -15.037 -24.488 11.346 1.00 42.69 176 ASP A C 1
ATOM 1379 O O . ASP A 1 176 ? -16.152 -24.498 10.814 1.00 42.69 176 ASP A O 1
ATOM 1383 N N . ILE A 1 177 ? -14.040 -25.254 10.904 1.00 49.53 177 ILE A N 1
ATOM 1384 C CA . ILE A 1 177 ? -14.288 -26.399 10.038 1.00 49.53 177 ILE A CA 1
ATOM 1385 C C . ILE A 1 177 ? -15.133 -27.313 10.918 1.00 49.53 177 ILE A C 1
ATOM 1387 O O . ILE A 1 177 ? -14.608 -27.889 11.870 1.00 49.53 177 ILE A O 1
ATOM 1391 N N . SER A 1 178 ? -16.447 -27.365 10.672 1.00 44.66 178 SER A N 1
ATOM 1392 C CA . SER A 1 178 ? -17.337 -28.265 11.400 1.00 44.66 178 SER A CA 1
ATOM 1393 C C . SER A 1 178 ? -16.674 -29.641 11.427 1.00 44.66 178 SER A C 1
ATOM 1395 O O . SER A 1 178 ? -16.214 -30.083 10.367 1.00 44.66 178 SER A O 1
ATOM 1397 N N . PRO A 1 179 ? -16.543 -30.292 12.599 1.00 44.25 179 PRO A N 1
ATOM 1398 C CA . PRO A 1 179 ? -15.887 -31.583 12.675 1.00 44.25 179 PRO A CA 1
ATOM 1399 C C . PRO A 1 179 ? -16.609 -32.502 11.700 1.00 44.25 179 PRO A C 1
ATOM 1401 O O . PRO A 1 179 ? -17.812 -32.734 11.828 1.00 44.25 179 PRO A O 1
ATOM 1404 N N . MET A 1 180 ? -15.878 -32.938 10.674 1.00 45.62 180 MET A N 1
ATOM 1405 C CA . MET A 1 180 ? -16.336 -33.920 9.708 1.00 45.62 180 MET A CA 1
ATOM 1406 C C . MET A 1 180 ? -16.902 -35.076 10.524 1.00 45.62 180 MET A C 1
ATOM 1408 O O . MET A 1 180 ? -16.174 -35.697 11.299 1.00 45.62 180 MET A O 1
ATOM 1412 N N . SER A 1 181 ? -18.218 -35.264 10.443 1.00 47.38 181 SER A N 1
ATOM 1413 C CA . SER A 1 181 ? -18.922 -36.295 11.187 1.00 47.38 181 SER A CA 1
ATOM 1414 C C . SER A 1 181 ? -18.215 -37.613 10.906 1.00 47.38 181 SER A C 1
ATOM 1416 O O . SER A 1 181 ? -18.142 -38.040 9.752 1.00 47.38 181 SER A O 1
ATOM 1418 N N . GLN A 1 182 ? -17.633 -38.220 11.943 1.00 49.72 182 GLN A N 1
ATOM 1419 C CA . GLN A 1 182 ? -17.171 -39.598 11.855 1.00 49.72 182 GLN A CA 1
ATOM 1420 C C . GLN A 1 182 ? -18.326 -40.425 11.273 1.00 49.72 182 GLN A C 1
ATOM 1422 O O . GLN A 1 182 ? -19.460 -40.266 11.740 1.00 49.72 182 GLN A O 1
ATOM 1427 N N . PRO A 1 183 ? -18.090 -41.266 10.250 1.00 51.38 183 PRO A N 1
ATOM 1428 C CA . PRO A 1 183 ? -19.130 -42.161 9.775 1.00 51.38 183 PRO A CA 1
ATOM 1429 C C . PRO A 1 183 ? -19.604 -43.017 10.962 1.00 51.38 183 PRO A C 1
ATOM 1431 O O . PRO A 1 183 ? -18.764 -43.514 11.721 1.00 51.38 183 PRO A O 1
ATOM 1434 N N . PRO A 1 184 ? -20.925 -43.150 11.178 1.00 55.56 184 PRO A N 1
ATOM 1435 C CA . PRO A 1 184 ? -21.446 -43.913 12.300 1.00 55.56 184 PRO A CA 1
ATOM 1436 C C . PRO A 1 184 ? -20.984 -45.374 12.194 1.00 55.56 184 PRO A C 1
ATOM 1438 O O . PRO A 1 184 ? -20.909 -45.912 11.084 1.00 55.56 184 PRO A O 1
ATOM 1441 N N . PRO A 1 185 ? -20.672 -46.040 13.321 1.00 47.62 185 PRO A N 1
ATOM 1442 C CA . PRO A 1 185 ? -20.378 -47.464 13.303 1.00 47.62 185 PRO A CA 1
ATOM 1443 C C . PRO A 1 185 ? -21.598 -48.220 12.763 1.00 47.62 185 PRO A C 1
ATOM 1445 O O . PRO A 1 185 ? -22.720 -48.026 13.234 1.00 47.62 185 PRO A O 1
ATOM 1448 N N . LEU A 1 186 ? -21.363 -49.064 11.753 1.00 46.47 186 LEU A N 1
ATOM 1449 C CA . LEU A 1 186 ? -22.345 -49.979 11.173 1.00 46.47 186 LEU A CA 1
ATOM 1450 C C . LEU A 1 186 ? -23.052 -50.747 12.294 1.00 46.47 186 LEU A C 1
ATOM 1452 O O . LEU A 1 186 ? -22.447 -51.568 12.983 1.00 46.47 186 LEU A O 1
ATOM 1456 N N . SER A 1 187 ? -24.336 -50.455 12.484 1.00 49.03 187 SER A N 1
ATOM 1457 C CA . SER A 1 187 ? -25.196 -51.179 13.411 1.00 49.03 187 SER A CA 1
ATOM 1458 C C . SER A 1 187 ? -25.377 -52.605 12.893 1.00 49.03 187 SER A C 1
ATOM 1460 O O . SER A 1 187 ? -25.923 -52.811 11.810 1.00 49.03 187 SER A O 1
ATOM 1462 N N . GLN A 1 188 ? -24.895 -53.593 13.647 1.00 50.53 188 GLN A N 1
ATOM 1463 C CA . GLN A 1 188 ? -25.251 -54.991 13.418 1.00 50.53 188 GLN A CA 1
ATOM 1464 C C . GLN A 1 188 ? -26.739 -55.192 13.758 1.00 50.53 188 GLN A C 1
ATOM 1466 O O . GLN A 1 188 ? -27.222 -54.585 14.720 1.00 50.53 188 GLN A O 1
ATOM 1471 N N . PRO A 1 189 ? -27.484 -56.007 12.990 1.00 41.62 189 PRO A N 1
ATOM 1472 C CA . PRO A 1 189 ? -28.892 -56.246 13.258 1.00 41.62 189 PRO A CA 1
ATOM 1473 C C . PRO A 1 189 ? -29.068 -57.032 14.562 1.00 41.62 189 PRO A C 1
ATOM 1475 O O . PRO A 1 189 ? -28.377 -58.016 14.827 1.00 41.62 189 PRO A O 1
ATOM 1478 N N . VAL A 1 190 ? -30.015 -56.560 15.366 1.00 37.94 190 VAL A N 1
ATOM 1479 C CA . VAL A 1 190 ? -30.488 -57.167 16.611 1.00 37.94 190 VAL A CA 1
ATOM 1480 C C . VAL A 1 190 ? -31.102 -58.535 16.302 1.00 37.94 190 VAL A C 1
ATOM 1482 O O . VAL A 1 190 ? -32.039 -58.620 15.511 1.00 37.94 190 VAL A O 1
ATOM 1485 N N . ILE A 1 191 ? -30.597 -59.593 16.943 1.00 38.31 191 ILE A N 1
ATOM 1486 C CA . ILE A 1 191 ? -31.313 -60.868 17.071 1.00 38.31 191 ILE A CA 1
ATOM 1487 C C . ILE A 1 191 ? -31.887 -60.919 18.484 1.00 38.31 191 ILE A C 1
ATOM 1489 O O . ILE A 1 191 ? -31.167 -60.907 19.481 1.00 38.31 191 ILE A O 1
ATOM 1493 N N . GLU A 1 192 ? -33.209 -60.938 18.538 1.00 41.47 192 GLU A N 1
ATOM 1494 C CA . GLU A 1 192 ? -34.037 -61.016 19.729 1.00 41.47 192 GLU A CA 1
ATOM 1495 C C . GLU A 1 192 ? -34.330 -62.493 20.035 1.00 41.47 192 GLU A C 1
ATOM 1497 O O . GLU A 1 192 ? -34.929 -63.165 19.198 1.00 41.47 192 GLU A O 1
ATOM 1502 N N . GLN A 1 193 ? -33.930 -63.014 21.207 1.00 35.34 193 GLN A N 1
ATOM 1503 C CA . GLN A 1 193 ? -34.568 -64.205 21.796 1.00 35.34 193 GLN A CA 1
ATOM 1504 C C . GLN A 1 193 ? -34.298 -64.397 23.308 1.00 35.34 193 GLN A C 1
ATOM 1506 O O . GLN A 1 193 ? -33.188 -64.647 23.761 1.00 35.34 193 GLN A O 1
ATOM 1511 N N . GLN A 1 194 ? -35.396 -64.226 24.050 1.00 35.41 194 GLN A N 1
ATOM 1512 C CA . GLN A 1 194 ? -35.891 -64.812 25.310 1.00 35.41 194 GLN A CA 1
ATOM 1513 C C . GLN A 1 194 ? -35.006 -65.625 26.294 1.00 35.41 194 GLN A C 1
ATOM 1515 O O . GLN A 1 194 ? -34.433 -66.651 25.962 1.00 35.41 194 GLN A O 1
ATOM 1520 N N . GLN A 1 195 ? -35.173 -65.222 27.571 1.00 34.62 195 GLN A N 1
ATOM 1521 C CA . GLN A 1 195 ? -35.398 -66.000 28.815 1.00 34.62 195 GLN A CA 1
ATOM 1522 C C . GLN A 1 195 ? -34.338 -66.995 29.346 1.00 34.62 195 GLN A C 1
ATOM 1524 O O . GLN A 1 195 ? -34.068 -68.023 28.743 1.00 34.62 195 GLN A O 1
ATOM 1529 N N . GLY A 1 196 ? -33.918 -66.789 30.612 1.00 29.59 196 GLY A N 1
ATOM 1530 C CA . GLY A 1 196 ? -33.547 -67.892 31.522 1.00 29.59 196 GLY A CA 1
ATOM 1531 C C . GLY A 1 196 ? -32.306 -67.714 32.421 1.00 29.59 196 GLY A C 1
ATOM 1532 O O . GLY A 1 196 ? -31.206 -68.047 32.023 1.00 29.59 196 GLY A O 1
ATOM 1533 N N . ILE A 1 197 ? -32.519 -67.264 33.667 1.00 37.84 197 ILE A N 1
ATOM 1534 C CA . ILE A 1 197 ? -32.031 -67.845 34.948 1.00 37.84 197 ILE A CA 1
ATOM 1535 C C . ILE A 1 197 ? -30.524 -68.242 35.136 1.00 37.84 197 ILE A C 1
ATOM 1537 O O . ILE A 1 197 ? -30.030 -69.177 34.524 1.00 37.84 197 ILE A O 1
ATOM 1541 N N . LYS A 1 198 ? -29.938 -67.686 36.228 1.00 32.06 198 LYS A N 1
ATOM 1542 C CA . LYS A 1 198 ? -28.820 -68.140 37.123 1.00 32.06 198 LYS A CA 1
ATOM 1543 C C . LYS A 1 198 ? -27.332 -67.875 36.756 1.00 32.06 198 LYS A C 1
ATOM 1545 O O . LYS A 1 198 ? -26.81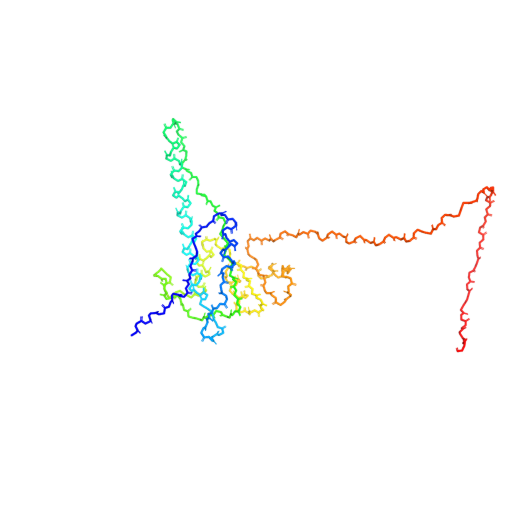5 -68.284 35.731 1.00 32.06 198 LYS A O 1
ATOM 1550 N N . ARG A 1 199 ? -26.642 -67.241 37.728 1.00 32.16 199 ARG A N 1
ATOM 1551 C CA . ARG A 1 199 ? -25.173 -67.168 37.998 1.00 32.16 199 ARG A CA 1
ATOM 1552 C C . ARG A 1 199 ? -24.594 -68.580 38.303 1.00 32.16 199 ARG A C 1
ATOM 1554 O O . ARG A 1 199 ? -25.425 -69.453 38.555 1.00 32.16 199 ARG A O 1
ATOM 1561 N N . PRO A 1 200 ? -23.273 -68.810 38.546 1.00 52.47 200 PRO A N 1
ATOM 1562 C CA . PRO A 1 200 ? -22.018 -68.055 38.300 1.00 52.47 200 PRO A CA 1
ATOM 1563 C C . PRO A 1 200 ? -20.889 -68.930 37.653 1.00 52.47 200 PRO A C 1
ATOM 1565 O O . PRO A 1 200 ? -21.137 -70.093 37.370 1.00 52.47 200 PRO A O 1
ATOM 1568 N N . LEU A 1 201 ? -19.659 -68.386 37.508 1.00 30.41 201 LEU A N 1
ATOM 1569 C CA . LEU A 1 201 ? -18.309 -69.025 37.623 1.00 30.41 201 LEU A CA 1
ATOM 1570 C C . LEU A 1 201 ? -17.306 -68.664 36.495 1.00 30.41 201 LEU A C 1
ATOM 1572 O O . LEU A 1 201 ? -17.501 -68.976 35.327 1.00 30.41 201 LEU A O 1
ATOM 1576 N N . SER A 1 202 ? -16.198 -68.027 36.894 1.00 35.28 202 SER A N 1
ATOM 1577 C CA . SER A 1 202 ? -14.849 -68.101 36.286 1.00 35.28 202 SER A CA 1
ATOM 1578 C C . SER A 1 202 ? -14.255 -69.522 36.510 1.00 35.28 202 SER A C 1
ATOM 1580 O O . SER A 1 202 ? -14.869 -70.230 37.313 1.00 35.28 202 SER A O 1
ATOM 1582 N N . PRO A 1 203 ? -13.107 -69.995 35.937 1.00 44.78 203 PRO A N 1
ATOM 1583 C CA . PRO A 1 203 ? -11.875 -69.256 35.566 1.00 44.78 203 PRO A CA 1
ATOM 1584 C C . PRO A 1 203 ? -11.036 -69.807 34.365 1.00 44.78 203 PRO A C 1
ATOM 1586 O O . PRO A 1 203 ? -11.382 -70.816 33.766 1.00 44.78 203 PRO A O 1
ATOM 1589 N N . SER A 1 204 ? -9.855 -69.188 34.129 1.00 33.06 204 SER A N 1
ATOM 1590 C CA . SER A 1 204 ? -8.587 -69.773 33.585 1.00 33.06 204 SER A CA 1
ATOM 1591 C C . SER A 1 204 ? -8.592 -70.280 32.115 1.00 33.06 204 SER A C 1
ATOM 1593 O O . SER A 1 204 ? -9.607 -70.740 31.629 1.00 33.06 204 SER A O 1
ATOM 1595 N N . SER A 1 205 ? -7.554 -70.249 31.266 1.00 36.56 205 SER A N 1
ATOM 1596 C CA . SER A 1 205 ? -6.083 -70.182 31.377 1.00 36.56 205 SER A CA 1
ATOM 1597 C C . SER A 1 205 ? -5.530 -69.936 29.948 1.00 36.56 205 SER A C 1
ATOM 1599 O O . SER A 1 205 ? -6.082 -70.465 28.992 1.00 36.56 205 SER A O 1
ATOM 1601 N N . SER A 1 206 ? -4.566 -69.030 29.757 1.00 34.69 206 SER A N 1
ATOM 1602 C CA . SER A 1 206 ? -3.162 -69.274 29.344 1.00 34.69 206 SER A CA 1
ATOM 1603 C C . SER A 1 206 ? -2.861 -70.016 28.021 1.00 34.69 206 SER A C 1
ATOM 1605 O O . SER A 1 206 ? -3.161 -71.197 27.899 1.00 34.69 206 SER A O 1
ATOM 1607 N N . HIS A 1 207 ? -2.035 -69.348 27.193 1.00 36.41 207 HIS A N 1
ATOM 1608 C CA . HIS A 1 207 ? -1.071 -69.892 26.206 1.00 36.41 207 HIS A CA 1
ATOM 1609 C C . HIS A 1 207 ? -1.698 -70.592 24.969 1.00 36.41 207 HIS A C 1
ATOM 1611 O O . HIS A 1 207 ? -2.790 -71.116 25.041 1.00 36.41 207 HIS A O 1
ATOM 1617 N N . GLN A 1 208 ? -1.128 -70.614 23.761 1.00 36.53 208 GLN A N 1
ATOM 1618 C CA . GLN A 1 208 ? 0.275 -70.667 23.367 1.00 36.53 208 GLN A CA 1
ATOM 1619 C C . GLN A 1 208 ? 0.420 -70.409 21.844 1.00 36.53 208 GLN A C 1
ATOM 1621 O O . GLN A 1 208 ? -0.531 -70.492 21.075 1.00 36.53 208 GLN A O 1
ATOM 1626 N N . THR A 1 209 ? 1.650 -70.087 21.468 1.00 36.16 209 THR A N 1
ATOM 1627 C CA . THR A 1 209 ? 2.303 -69.816 20.174 1.00 36.16 209 THR A CA 1
ATOM 1628 C C . THR A 1 209 ? 2.172 -70.835 19.021 1.00 36.16 209 THR A C 1
ATOM 1630 O O . THR A 1 209 ? 2.314 -72.028 19.260 1.00 36.16 209 THR A O 1
ATOM 1633 N N . ALA A 1 210 ? 2.193 -70.278 17.787 1.00 38.91 210 ALA A N 1
ATOM 1634 C CA . ALA A 1 210 ? 2.877 -70.733 16.543 1.00 38.91 210 ALA A CA 1
ATOM 1635 C C . ALA A 1 210 ? 2.352 -71.991 15.797 1.00 38.91 210 ALA A C 1
ATOM 1637 O O . ALA A 1 210 ? 1.616 -72.766 16.395 1.00 38.91 210 ALA A O 1
ATOM 1638 N N . PRO A 1 211 ? 2.801 -72.304 14.549 1.00 49.53 211 PRO A N 1
ATOM 1639 C CA . PRO A 1 211 ? 3.397 -71.517 13.437 1.00 49.53 211 PRO A CA 1
ATOM 1640 C C . PRO A 1 211 ? 2.666 -71.756 12.065 1.00 49.53 211 PRO A C 1
ATOM 1642 O O . PRO A 1 211 ? 1.671 -72.479 12.037 1.00 49.53 211 PRO A O 1
ATOM 1645 N N . PRO A 1 212 ? 3.118 -71.178 10.919 1.00 51.94 212 PRO A N 1
ATOM 1646 C CA . PRO A 1 212 ? 2.537 -71.399 9.575 1.00 51.94 212 PRO A CA 1
ATOM 1647 C C . PRO A 1 212 ? 3.209 -72.574 8.824 1.00 51.94 212 PRO A C 1
ATOM 1649 O O . PRO A 1 212 ? 4.308 -72.973 9.225 1.00 51.94 212 PRO A O 1
ATOM 1652 N N . PRO A 1 213 ? 2.570 -73.190 7.799 1.00 53.72 213 PRO A N 1
ATOM 1653 C CA . PRO A 1 213 ? 2.910 -72.961 6.362 1.00 53.72 213 PRO A CA 1
ATOM 1654 C C . PRO A 1 213 ? 1.717 -73.287 5.397 1.00 53.72 213 PRO A C 1
ATOM 1656 O O . PRO A 1 213 ? 0.619 -73.517 5.914 1.00 53.72 213 PRO A O 1
ATOM 1659 N N . PRO A 1 214 ? 1.847 -73.383 4.045 1.00 57.22 214 PRO A N 1
ATOM 1660 C CA . PRO A 1 214 ? 2.985 -73.182 3.123 1.00 57.22 214 PRO A CA 1
ATOM 1661 C C . PRO A 1 214 ? 2.866 -72.010 2.133 1.00 57.22 214 PRO A C 1
ATOM 1663 O O . PRO A 1 214 ? 1.748 -71.497 1.911 1.00 57.22 214 PRO A O 1
#

Organism: Euroglyphus maynei (NCBI:txid6958)

Foldseek 3Di:
DPPDDDDLDDDDDDDPDPVVVVVVVVPDDPDDDPPDQAGAVQQVLVVLLVVVVVVLVVVVVVVVVVVVVVVVDDDDDDDDDRDDDQAEDEAEDAGHYDQDHDCPDPVRHPPGLLNSLVVCVVVNYQYKYKYLADDPNVLVSNVSNVFDPVVQPVDDPDPDPRMDTGGTPDDDDDDPPPPPPDDDPPDDDDDDDDDDDDDDDDDDDDDDDDDDDD

Sequence (214 aa):
MDCSPDSASFCYAPTSNSNTFLQYLDRIQFIGGAGDSSSHIAEGLCTAISLFDDCQNLRDKCQKERLQYDSNGDGGRQSPAPVNSKKYLILICNSTPYREPVYESPVYCGYTIDELTNVMIEKGIHLSVFSPRKIQLLYKLFDNGGGKLSTALKKNYAKDRRHLVLLNGFQLQEKDISPMSQPPPLSQPVIEQQQGIKRPLSPSSSHQTAPPPP

pLDDT: mean 79.12, std 21.23, range [29.59, 98.12]

Secondary structure (DSSP, 8-state):
---PPPPS---PPP-S-HHHHHHHHHT-----STT-SEE-HHHHHHHHHHHHHHHHHHHHHHHHHHHHHHTTSSS----PPP----EEEEEE-SSEEPS----S-TTTTT--HHHHHHHHHHTTEEEEEEESS--HHHHHHHHHTT--HHHHTTS---SSTTSEEE--S--PPPPP----PPPPP--PPPPP----------------------

Radius of gyration: 31.68 Å; chains: 1; bounding box: 51×99×68 Å

InterPro domains:
  IPR021419 Mediator of RNA polymerase II transcription subunit 25, von Willebrand factor type A domain [PF11265] (2-64)
  IPR021419 Mediator of RNA polymerase II transcription subunit 25, von Willebrand factor type A domain [PF11265] (82-170)